Protein AF-X1KTE5-F1 (afdb_monomer)

InterPro domains:
  IPR001694 NADH:ubiquinone oxidoreductase, subunit 1/F420H2 oxidoreductase subunit H [PF00146] (1-180)
  IPR018086 NADH:ubiquinone oxidoreductase, subunit 1, conserved site [PS00668] (75-88)
  IPR052561 Complex I Subunit 1 [PTHR43359] (1-183)

Structure (mmCIF, N/CA/C/O backbone):
data_AF-X1KTE5-F1
#
_entry.id   AF-X1KTE5-F1
#
loop_
_atom_site.group_PDB
_atom_site.id
_atom_site.type_symbol
_atom_site.label_atom_id
_atom_site.label_alt_id
_atom_site.label_comp_id
_atom_site.label_asym_id
_atom_site.label_entity_id
_atom_site.label_seq_id
_atom_site.pdbx_PDB_ins_code
_atom_site.Cartn_x
_atom_site.Cartn_y
_atom_site.Cartn_z
_atom_site.occupancy
_atom_site.B_iso_or_equiv
_atom_site.auth_seq_id
_atom_site.auth_comp_id
_atom_site.auth_asym_id
_atom_site.auth_atom_id
_atom_site.pdbx_PDB_model_num
ATOM 1 N N . PRO A 1 1 ? -15.002 -6.287 27.900 1.00 64.56 1 PRO A N 1
ATOM 2 C CA . PRO A 1 1 ? -15.638 -6.822 26.666 1.00 64.56 1 PRO A CA 1
ATOM 3 C C . PRO A 1 1 ? -15.320 -6.016 25.390 1.00 64.56 1 PRO A C 1
ATOM 5 O O . PRO A 1 1 ? -15.298 -6.609 24.319 1.00 64.56 1 PRO A O 1
ATOM 8 N N . PHE A 1 2 ? -15.044 -4.706 25.482 1.00 73.94 2 PHE A N 1
ATOM 9 C CA . PHE A 1 2 ? -14.710 -3.865 24.319 1.00 73.94 2 PHE A CA 1
ATOM 10 C C . PHE A 1 2 ? -13.402 -4.267 23.618 1.00 73.94 2 PHE A C 1
ATOM 12 O O . PHE A 1 2 ? -13.351 -4.303 22.392 1.00 73.94 2 PHE A O 1
ATOM 19 N N . SER A 1 3 ? -12.393 -4.689 24.377 1.00 78.94 3 SER A N 1
ATOM 20 C CA . SER A 1 3 ? -11.094 -5.120 23.845 1.00 78.94 3 SER A CA 1
ATOM 21 C C . SER A 1 3 ? -11.166 -6.430 23.056 1.00 78.94 3 SER A C 1
ATOM 23 O O . SER A 1 3 ? -10.566 -6.540 21.992 1.00 78.94 3 SER A O 1
ATOM 25 N N . SER A 1 4 ? -11.996 -7.387 23.488 1.00 82.94 4 SER A N 1
ATOM 26 C CA . SER A 1 4 ? -12.259 -8.625 22.732 1.00 82.94 4 SER A CA 1
ATOM 27 C C . SER A 1 4 ? -12.953 -8.350 21.391 1.00 82.94 4 SER A C 1
ATOM 29 O O . SER A 1 4 ? -12.611 -8.955 20.374 1.00 82.94 4 SER A O 1
ATOM 31 N N . VAL A 1 5 ? -13.883 -7.389 21.359 1.00 84.12 5 VAL A N 1
ATOM 32 C CA . VAL A 1 5 ? -14.534 -6.954 20.114 1.00 84.12 5 VAL A CA 1
ATOM 33 C C . VAL A 1 5 ? -13.531 -6.238 19.204 1.00 84.12 5 VAL A C 1
ATOM 35 O O . VAL A 1 5 ? -13.523 -6.499 18.003 1.00 84.12 5 VAL A O 1
ATOM 38 N N . GLY A 1 6 ? -12.656 -5.391 19.757 1.00 82.69 6 GLY A N 1
ATOM 39 C CA . GLY A 1 6 ? -11.554 -4.763 19.019 1.00 82.69 6 GLY A CA 1
ATOM 40 C C . GLY A 1 6 ? -10.628 -5.788 18.359 1.00 82.69 6 GLY A C 1
ATOM 41 O O . GLY A 1 6 ? -10.418 -5.723 17.150 1.00 82.69 6 GLY A O 1
ATOM 42 N N . ALA A 1 7 ? -10.186 -6.799 19.113 1.00 84.25 7 ALA A N 1
ATOM 43 C CA . ALA A 1 7 ? -9.331 -7.876 18.608 1.00 84.25 7 ALA A CA 1
ATOM 44 C C . ALA A 1 7 ? -9.991 -8.680 17.473 1.00 84.25 7 ALA A C 1
ATOM 46 O O . ALA A 1 7 ? -9.370 -8.957 16.448 1.00 84.25 7 ALA A O 1
ATOM 47 N N . SER A 1 8 ? -11.275 -9.030 17.616 1.00 87.12 8 SER A N 1
ATOM 48 C CA . SER A 1 8 ? -12.017 -9.753 16.572 1.00 87.12 8 SER A CA 1
ATOM 49 C C . SER A 1 8 ? -12.127 -8.941 15.274 1.00 87.12 8 SER A C 1
ATOM 51 O O . SER A 1 8 ? -11.977 -9.485 14.174 1.00 87.12 8 SER A O 1
ATOM 53 N N . ARG A 1 9 ? -12.340 -7.625 15.391 1.00 86.75 9 ARG A N 1
ATOM 54 C CA . ARG A 1 9 ? -12.406 -6.700 14.251 1.00 86.75 9 ARG A CA 1
ATOM 55 C C . ARG A 1 9 ? -11.048 -6.550 13.567 1.00 86.75 9 ARG A C 1
ATOM 57 O O . ARG A 1 9 ? -10.992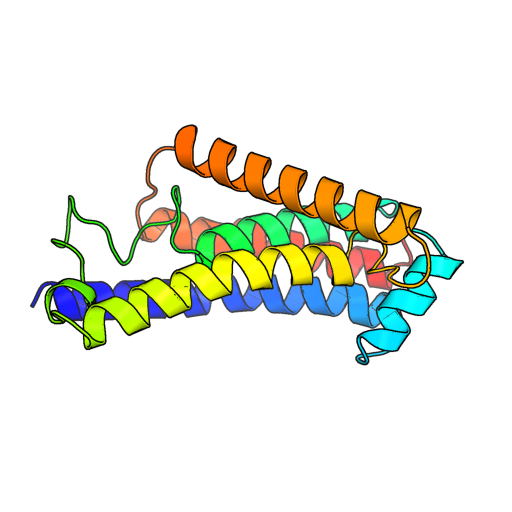 -6.588 12.339 1.00 86.75 9 ARG A O 1
ATOM 64 N N . GLU A 1 10 ? -9.977 -6.434 14.348 1.00 85.38 10 GLU A N 1
ATOM 65 C CA . GLU A 1 10 ? -8.601 -6.392 13.848 1.00 85.38 10 GLU A CA 1
ATOM 66 C C . GLU A 1 10 ? -8.277 -7.647 13.037 1.00 85.38 10 GLU A C 1
ATOM 68 O O . GLU A 1 10 ? -7.899 -7.552 11.873 1.00 85.38 10 GLU A O 1
ATOM 73 N N . MET A 1 11 ? -8.536 -8.828 13.605 1.00 87.38 11 MET A N 1
ATOM 74 C CA . MET A 1 11 ? -8.262 -10.106 12.949 1.00 87.38 11 MET A CA 1
ATOM 75 C C . MET A 1 11 ? -9.042 -10.263 11.636 1.00 87.38 11 MET A C 1
ATOM 77 O O . MET A 1 11 ? -8.501 -10.735 10.638 1.00 87.38 11 MET A O 1
ATOM 81 N N . THR A 1 12 ? -10.299 -9.814 11.609 1.00 88.38 12 THR A N 1
ATOM 82 C CA . THR A 1 12 ? -11.127 -9.855 10.394 1.00 88.38 12 THR A CA 1
ATOM 83 C C . THR A 1 12 ? -10.579 -8.923 9.308 1.00 88.38 12 THR A C 1
ATOM 85 O O . THR A 1 12 ? -10.549 -9.291 8.134 1.00 88.38 12 THR A O 1
ATOM 88 N N . MET A 1 13 ? -10.100 -7.735 9.686 1.00 88.25 13 MET A N 1
ATOM 89 C CA . MET A 1 13 ? -9.468 -6.799 8.752 1.00 88.25 13 MET A CA 1
ATOM 90 C C . MET A 1 13 ? -8.142 -7.336 8.215 1.00 88.25 13 MET A C 1
ATOM 92 O O . MET A 1 13 ? -7.929 -7.270 7.005 1.00 88.25 13 MET A O 1
ATOM 96 N N . VAL A 1 14 ? -7.305 -7.920 9.081 1.00 90.56 14 VAL A N 1
ATOM 97 C CA . VAL A 1 14 ? -6.036 -8.559 8.694 1.00 90.56 14 VAL A CA 1
ATOM 98 C C . VAL A 1 14 ? -6.268 -9.586 7.594 1.00 90.56 14 VAL A C 1
ATOM 100 O O . VAL A 1 14 ? -5.651 -9.515 6.534 1.00 90.56 14 VAL A O 1
ATOM 103 N N . LEU A 1 15 ? -7.232 -10.486 7.784 1.00 90.31 15 LEU A N 1
ATOM 104 C CA . LEU A 1 15 ? -7.557 -11.496 6.775 1.00 90.31 15 LEU A CA 1
ATOM 105 C C . LEU A 1 15 ? -8.033 -10.884 5.448 1.00 90.31 15 LEU A C 1
ATOM 107 O O . LEU A 1 15 ? -7.717 -11.412 4.382 1.00 90.31 15 LEU A O 1
ATOM 111 N N . ALA A 1 16 ? -8.772 -9.774 5.494 1.00 90.00 16 ALA A N 1
ATOM 112 C CA . ALA A 1 16 ? -9.339 -9.158 4.300 1.00 90.00 16 ALA A CA 1
ATOM 113 C C . ALA A 1 16 ? -8.295 -8.461 3.416 1.00 90.00 16 ALA A C 1
ATOM 115 O O 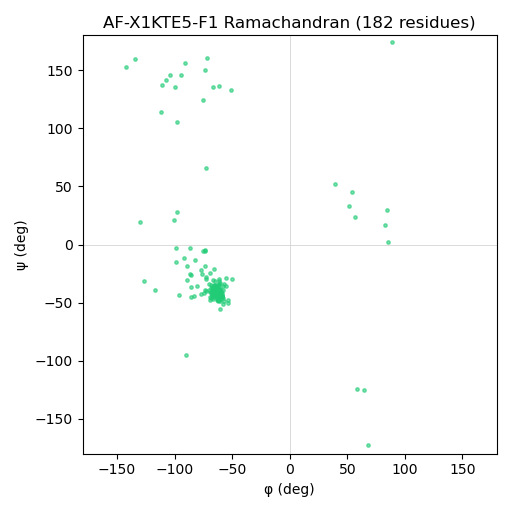. ALA A 1 16 ? -8.389 -8.559 2.193 1.00 90.00 16 ALA A O 1
ATOM 116 N N . TYR A 1 17 ? -7.314 -7.762 3.999 1.00 91.38 17 TYR A N 1
ATOM 117 C CA . TYR A 1 17 ? -6.302 -7.047 3.212 1.00 91.38 17 TYR A CA 1
ATOM 118 C C . TYR A 1 17 ? -5.067 -7.894 2.867 1.00 91.38 17 TYR A C 1
ATOM 120 O O . TYR A 1 17 ? -4.345 -7.538 1.937 1.00 91.38 17 TYR A O 1
ATOM 128 N N . GLU A 1 18 ? -4.802 -9.007 3.563 1.00 92.62 18 GLU A N 1
ATOM 129 C CA . GLU A 1 18 ? -3.648 -9.868 3.241 1.00 92.62 18 GLU A CA 1
ATOM 130 C C . GLU A 1 18 ? -3.790 -10.535 1.868 1.00 92.62 18 GLU A C 1
ATOM 132 O O . GLU A 1 18 ? -2.820 -10.646 1.119 1.00 92.62 18 GLU A O 1
ATOM 137 N N . LEU A 1 19 ? -5.011 -10.918 1.488 1.00 91.69 19 LEU A N 1
ATOM 138 C CA . LEU A 1 19 ? -5.279 -11.544 0.194 1.00 91.69 19 LEU A CA 1
ATOM 139 C C . LEU A 1 19 ? -4.906 -10.636 -1.001 1.00 91.69 19 LEU A C 1
ATOM 141 O O . LEU A 1 19 ? -4.082 -11.057 -1.819 1.00 91.69 19 LEU A O 1
ATOM 145 N N . PRO A 1 20 ? -5.424 -9.395 -1.127 1.00 93.75 20 PRO A N 1
ATOM 146 C CA . PRO A 1 20 ? -5.008 -8.496 -2.204 1.00 93.75 20 PRO A CA 1
ATOM 147 C C . PRO A 1 20 ? -3.531 -8.091 -2.104 1.00 93.75 20 PRO A C 1
ATOM 149 O O . PRO A 1 20 ? -2.883 -7.917 -3.136 1.00 93.75 20 PRO A O 1
ATOM 152 N N . PHE A 1 21 ? -2.972 -7.988 -0.893 1.00 93.44 21 PHE A N 1
ATOM 153 C CA . PHE A 1 21 ? -1.557 -7.668 -0.692 1.00 93.44 21 PHE A CA 1
ATOM 154 C C . PHE A 1 21 ? -0.633 -8.728 -1.309 1.00 93.44 21 PHE A C 1
ATOM 156 O O . PHE A 1 21 ? 0.283 -8.392 -2.062 1.00 93.44 21 PHE A O 1
ATOM 163 N N . ILE A 1 22 ? -0.909 -10.011 -1.060 1.00 93.56 22 ILE A N 1
ATOM 164 C CA . ILE A 1 22 ? -0.137 -11.128 -1.619 1.00 93.56 22 ILE A CA 1
ATOM 165 C C . ILE A 1 22 ? -0.277 -11.190 -3.147 1.00 93.56 22 ILE A C 1
ATOM 167 O O . ILE A 1 22 ? 0.719 -11.367 -3.848 1.00 93.56 22 ILE A O 1
ATOM 171 N N . LEU A 1 23 ? -1.487 -10.995 -3.684 1.00 92.00 23 LEU A N 1
ATOM 172 C CA . LEU A 1 23 ? -1.725 -10.988 -5.136 1.00 92.00 23 LEU A CA 1
ATOM 173 C C . LEU A 1 23 ? -0.900 -9.918 -5.855 1.00 92.00 23 LEU A C 1
ATOM 175 O O . LEU A 1 23 ? -0.306 -10.172 -6.901 1.00 92.00 23 LEU A O 1
ATOM 179 N N . VAL A 1 24 ? -0.809 -8.729 -5.269 1.00 92.38 24 VAL A N 1
ATOM 180 C CA . VAL A 1 24 ? -0.003 -7.642 -5.818 1.00 92.38 24 VAL A CA 1
ATOM 181 C C . VAL A 1 24 ? 1.488 -7.958 -5.781 1.00 92.38 24 VAL A C 1
ATOM 183 O O . VAL A 1 24 ? 2.195 -7.646 -6.737 1.00 92.38 24 VAL A O 1
ATOM 186 N N . ILE A 1 25 ? 1.978 -8.627 -4.739 1.00 91.94 25 ILE A N 1
ATOM 187 C CA . ILE A 1 25 ? 3.371 -9.095 -4.699 1.00 91.94 25 ILE A CA 1
ATOM 188 C C . ILE A 1 25 ? 3.619 -10.154 -5.783 1.00 91.94 25 ILE A C 1
ATOM 190 O O . ILE A 1 25 ? 4.672 -10.156 -6.415 1.00 91.94 25 ILE A O 1
ATOM 194 N N . PHE A 1 26 ? 2.643 -11.012 -6.094 1.00 90.88 26 PHE A N 1
ATOM 195 C CA . PHE A 1 26 ? 2.793 -11.949 -7.209 1.00 90.88 26 PHE A CA 1
ATOM 196 C C . PHE A 1 26 ? 2.988 -11.252 -8.559 1.00 90.88 26 PHE A C 1
ATOM 198 O O . PHE A 1 26 ? 3.724 -11.773 -9.395 1.00 90.88 26 PHE A O 1
ATOM 205 N N . THR A 1 27 ? 2.419 -10.062 -8.772 1.00 89.38 27 THR A N 1
ATOM 206 C CA . THR A 1 27 ? 2.653 -9.305 -10.018 1.00 89.38 27 THR A CA 1
ATOM 207 C C . THR A 1 27 ? 4.131 -8.971 -10.228 1.00 89.38 27 THR A C 1
ATOM 209 O O . THR A 1 27 ? 4.649 -9.107 -11.336 1.00 89.38 27 THR A O 1
ATOM 212 N N . THR A 1 28 ? 4.858 -8.600 -9.170 1.00 87.81 28 THR A N 1
ATOM 213 C CA . THR A 1 28 ? 6.291 -8.291 -9.276 1.00 87.81 28 THR A CA 1
ATOM 214 C C . THR A 1 28 ? 7.114 -9.555 -9.463 1.00 87.81 28 THR A C 1
ATOM 216 O O . THR A 1 28 ? 8.015 -9.574 -10.300 1.00 87.81 28 THR A O 1
ATOM 219 N N . ILE A 1 29 ? 6.752 -10.637 -8.772 1.00 90.50 29 ILE A N 1
ATOM 220 C CA . ILE A 1 29 ? 7.425 -11.935 -8.901 1.00 90.50 29 ILE A CA 1
ATOM 221 C C . ILE A 1 29 ? 7.284 -12.494 -10.321 1.00 90.50 29 ILE A C 1
ATOM 223 O O . ILE A 1 29 ? 8.275 -12.932 -10.901 1.00 90.50 29 ILE A O 1
ATOM 227 N N . ILE A 1 30 ? 6.085 -12.460 -10.913 1.00 89.50 30 ILE A N 1
ATOM 228 C CA . ILE A 1 30 ? 5.846 -12.995 -12.265 1.00 89.50 30 ILE A CA 1
ATOM 229 C C . ILE A 1 30 ? 6.668 -12.224 -13.303 1.00 89.50 30 ILE A C 1
ATOM 231 O O . ILE A 1 30 ? 7.233 -12.829 -14.215 1.00 89.50 30 ILE A O 1
ATOM 235 N N . LYS A 1 31 ? 6.776 -10.900 -13.151 1.00 85.31 31 LYS A N 1
ATOM 236 C CA . LYS A 1 31 ? 7.501 -10.065 -14.112 1.00 85.31 31 LYS A CA 1
ATOM 237 C C . LYS A 1 31 ? 9.016 -10.200 -14.005 1.00 85.31 31 LYS A C 1
ATOM 239 O O . LYS A 1 31 ? 9.686 -10.289 -15.028 1.00 85.31 31 LYS A O 1
ATOM 244 N N . THR A 1 32 ? 9.540 -10.251 -12.784 1.00 86.44 32 THR A N 1
ATOM 245 C CA . THR A 1 32 ? 10.976 -10.442 -12.525 1.00 86.44 32 THR A CA 1
ATOM 246 C C . THR A 1 32 ? 11.401 -11.903 -12.719 1.00 86.44 32 THR A C 1
ATOM 248 O O . THR A 1 32 ? 12.573 -12.184 -12.944 1.00 86.44 32 THR A O 1
ATOM 251 N N . ARG A 1 33 ? 10.459 -12.856 -12.644 1.00 86.88 33 ARG A N 1
ATOM 252 C CA . ARG A 1 33 ? 10.704 -14.312 -12.609 1.00 86.88 33 ARG A CA 1
ATOM 253 C C . ARG A 1 33 ? 11.615 -14.763 -11.459 1.00 86.88 33 ARG A C 1
ATOM 255 O O . ARG A 1 33 ? 12.219 -15.829 -11.533 1.00 86.88 33 ARG A O 1
ATOM 262 N N . SER A 1 34 ? 11.695 -13.974 -10.390 1.00 88.50 34 SER A N 1
ATOM 263 C CA . SER A 1 34 ? 12.455 -14.289 -9.180 1.00 88.50 34 SER A CA 1
ATOM 264 C C . SER A 1 34 ? 11.706 -13.807 -7.941 1.00 88.50 34 SER A C 1
ATOM 266 O O . SER A 1 34 ? 10.915 -12.865 -7.994 1.00 88.50 34 SER A O 1
ATOM 268 N N . ILE A 1 35 ? 11.957 -14.485 -6.824 1.00 89.38 35 ILE A N 1
ATOM 269 C CA . ILE A 1 35 ? 11.412 -14.173 -5.495 1.00 89.38 35 ILE A CA 1
ATOM 270 C C . ILE A 1 35 ? 12.451 -13.391 -4.668 1.00 89.38 35 ILE A C 1
ATOM 272 O O . ILE A 1 35 ? 12.127 -12.777 -3.652 1.00 89.38 35 ILE A O 1
ATOM 276 N N . ILE A 1 36 ? 13.716 -13.389 -5.100 1.00 91.19 36 ILE A N 1
ATOM 277 C CA . ILE A 1 36 ? 14.813 -12.738 -4.386 1.00 91.19 36 ILE A CA 1
ATOM 278 C C . ILE A 1 36 ? 14.709 -11.224 -4.596 1.00 91.19 36 ILE A C 1
ATOM 280 O O . ILE A 1 36 ? 14.718 -10.737 -5.724 1.00 91.19 36 ILE A O 1
ATOM 284 N N . LEU A 1 37 ? 14.660 -10.459 -3.499 1.00 87.00 37 LEU A N 1
ATOM 285 C CA . LEU A 1 37 ? 14.548 -8.992 -3.548 1.00 87.00 37 LEU A CA 1
ATOM 286 C C . LEU A 1 37 ? 15.695 -8.333 -4.326 1.00 87.00 37 LEU A C 1
ATOM 288 O O . LEU A 1 37 ? 15.473 -7.350 -5.026 1.00 87.00 37 LEU A O 1
ATOM 292 N N . GLY A 1 38 ? 16.906 -8.889 -4.229 1.00 87.19 38 GLY A N 1
ATOM 293 C CA . GLY A 1 38 ? 18.061 -8.428 -5.001 1.00 87.19 38 GLY A CA 1
ATOM 294 C C . GLY A 1 38 ? 17.824 -8.495 -6.511 1.00 87.19 38 GLY A C 1
ATOM 295 O O . GLY A 1 38 ? 18.103 -7.523 -7.207 1.00 87.19 38 GLY A O 1
ATOM 296 N N . ASP A 1 39 ? 17.229 -9.585 -7.001 1.00 87.62 39 ASP A N 1
ATOM 297 C CA . ASP A 1 39 ? 16.932 -9.769 -8.427 1.00 87.62 39 ASP A CA 1
ATOM 298 C C . ASP A 1 39 ? 15.821 -8.828 -8.908 1.00 87.62 39 ASP A C 1
ATOM 300 O O . ASP A 1 39 ? 15.849 -8.340 -10.036 1.00 87.62 39 ASP A O 1
ATOM 304 N N . ILE A 1 40 ? 14.846 -8.525 -8.044 1.00 88.75 40 ILE A N 1
ATOM 305 C CA . ILE A 1 40 ? 13.786 -7.548 -8.344 1.00 88.75 40 ILE A CA 1
ATOM 306 C C . ILE A 1 40 ? 14.389 -6.157 -8.541 1.00 88.75 40 ILE A 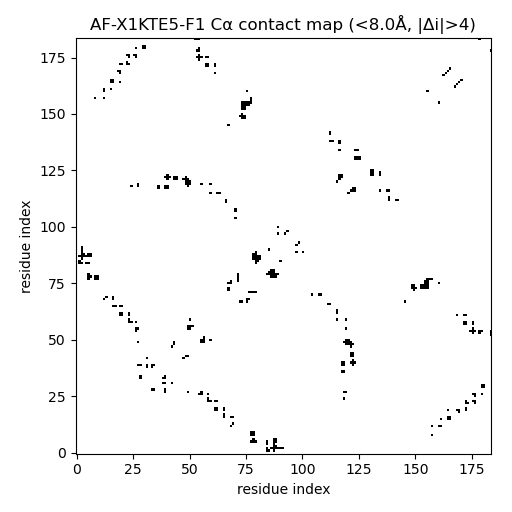C 1
ATOM 308 O O . ILE A 1 40 ? 14.048 -5.461 -9.498 1.00 88.75 40 ILE A O 1
ATOM 312 N N . ILE A 1 41 ? 15.330 -5.771 -7.679 1.00 88.75 41 ILE A N 1
ATOM 313 C CA . ILE A 1 41 ? 16.014 -4.481 -7.769 1.00 88.75 41 ILE A CA 1
ATOM 314 C C . ILE A 1 41 ? 16.876 -4.407 -9.040 1.00 88.75 41 ILE A C 1
ATOM 316 O O . ILE A 1 41 ? 16.820 -3.408 -9.758 1.00 88.75 41 ILE A O 1
ATOM 320 N N . THR A 1 42 ? 17.645 -5.453 -9.362 1.00 86.69 42 THR A N 1
ATOM 321 C CA . THR A 1 42 ? 18.482 -5.465 -10.577 1.00 86.69 42 THR A CA 1
ATOM 322 C C . THR A 1 42 ? 17.644 -5.447 -11.853 1.00 86.69 42 THR A C 1
ATOM 324 O O . THR A 1 42 ? 17.974 -4.706 -12.781 1.00 86.69 42 THR A O 1
ATOM 327 N N . TYR A 1 43 ? 16.522 -6.171 -11.881 1.00 86.62 43 TYR A N 1
ATOM 328 C CA . TYR A 1 43 ? 15.560 -6.123 -12.983 1.00 86.62 43 TYR A CA 1
ATOM 329 C C . TYR A 1 43 ? 14.992 -4.713 -13.183 1.00 86.62 43 TYR A C 1
ATOM 331 O O . TYR A 1 43 ? 14.927 -4.215 -14.307 1.00 86.62 43 TYR A O 1
ATOM 339 N N . GLN A 1 44 ? 14.639 -4.027 -12.095 1.00 86.12 44 GLN A N 1
ATOM 340 C CA . GLN A 1 44 ? 14.142 -2.654 -12.154 1.00 86.12 44 GLN A CA 1
ATOM 341 C C . GLN A 1 44 ? 15.195 -1.635 -12.615 1.00 86.12 44 GLN A C 1
ATOM 343 O O . GLN A 1 44 ? 14.839 -0.645 -13.254 1.00 86.12 44 GLN A O 1
ATOM 348 N N . PHE A 1 45 ? 16.481 -1.856 -12.331 1.00 83.12 45 PHE A N 1
ATOM 349 C CA . PHE A 1 45 ? 17.543 -0.999 -12.868 1.00 83.12 45 PHE A CA 1
ATOM 350 C C . PHE A 1 45 ? 17.706 -1.142 -14.383 1.00 83.12 45 PHE A C 1
ATOM 352 O O . PHE A 1 45 ? 18.007 -0.157 -15.053 1.00 83.12 45 PHE A O 1
ATOM 359 N N . GLN A 1 46 ? 17.498 -2.344 -14.926 1.00 82.12 46 GLN A N 1
ATOM 360 C CA . GLN A 1 46 ? 17.665 -2.622 -16.356 1.00 82.12 46 GLN A CA 1
ATOM 361 C C . GLN A 1 46 ? 16.428 -2.244 -17.177 1.00 82.12 46 GLN A C 1
ATOM 363 O O . GLN A 1 46 ? 16.550 -1.609 -18.223 1.00 82.12 46 GLN A O 1
ATOM 368 N N . ASN A 1 47 ? 15.237 -2.597 -16.688 1.00 77.69 47 ASN A N 1
ATOM 369 C CA . ASN A 1 47 ? 13.977 -2.437 -17.422 1.00 77.69 47 ASN A CA 1
ATOM 370 C C . ASN A 1 47 ? 13.190 -1.185 -17.007 1.00 77.69 47 ASN A C 1
ATOM 372 O O . ASN A 1 47 ? 12.143 -0.891 -17.587 1.00 77.69 47 ASN A O 1
ATOM 376 N N . GLY A 1 48 ? 13.686 -0.441 -16.016 1.00 76.06 48 GLY A N 1
ATOM 377 C CA . GLY A 1 48 ? 13.011 0.723 -15.467 1.00 76.06 48 GLY A CA 1
ATOM 378 C C . GLY A 1 48 ? 12.052 0.405 -14.320 1.00 76.06 48 GLY A C 1
ATOM 379 O O . GLY A 1 48 ? 11.804 -0.749 -13.965 1.00 76.06 48 GLY A O 1
ATOM 380 N N . ALA A 1 49 ? 11.495 1.458 -13.714 1.00 76.88 49 ALA A N 1
ATOM 381 C CA . ALA A 1 49 ? 10.567 1.305 -12.600 1.00 76.88 49 ALA A CA 1
ATOM 382 C C . ALA A 1 49 ? 9.320 0.517 -13.031 1.00 76.88 49 ALA A C 1
ATOM 384 O O . ALA A 1 49 ? 8.717 0.794 -14.068 1.00 76.88 49 ALA A O 1
ATOM 385 N N . MET A 1 50 ? 8.886 -0.419 -12.182 1.00 71.94 50 MET A N 1
ATOM 386 C CA . MET A 1 50 ? 7.708 -1.264 -12.423 1.00 71.94 50 MET A CA 1
ATOM 387 C C . MET A 1 50 ? 6.443 -0.430 -12.689 1.00 71.94 50 MET A C 1
ATOM 389 O O . MET A 1 50 ? 5.568 -0.852 -13.441 1.00 71.94 50 MET A O 1
ATOM 393 N N . LEU A 1 51 ? 6.389 0.774 -12.109 1.00 71.31 51 LEU A N 1
ATOM 394 C CA . LEU A 1 51 ? 5.372 1.806 -12.330 1.00 71.31 51 LEU A CA 1
ATOM 395 C C . LEU A 1 51 ? 5.096 2.150 -13.799 1.00 71.31 51 LEU A C 1
ATOM 397 O O . LEU A 1 51 ? 3.987 2.576 -14.106 1.00 71.31 51 LEU A O 1
ATOM 401 N N . TRP A 1 52 ? 6.076 2.015 -14.696 1.00 72.19 52 TRP A N 1
ATOM 402 C CA . TRP A 1 52 ? 5.908 2.397 -16.104 1.00 72.19 52 TRP A CA 1
ATOM 403 C C . TRP A 1 52 ? 5.067 1.416 -16.919 1.00 72.19 52 TRP A C 1
ATOM 405 O O . TRP A 1 52 ? 4.744 1.688 -18.070 1.00 72.19 52 TRP A O 1
ATOM 415 N N . SER A 1 53 ? 4.679 0.296 -16.322 1.00 77.31 53 SER A N 1
ATOM 416 C CA . SER A 1 53 ? 3.794 -0.681 -16.936 1.00 77.31 53 SER A CA 1
ATOM 417 C C . SER A 1 53 ? 2.390 -0.593 -16.355 1.00 77.31 53 SER A C 1
ATOM 419 O O . SER A 1 53 ? 2.203 -0.320 -15.166 1.00 77.31 53 SER A O 1
ATOM 421 N N . ALA A 1 54 ? 1.395 -0.849 -17.205 1.00 75.94 54 ALA A N 1
ATOM 422 C CA . ALA A 1 54 ? -0.011 -0.777 -16.826 1.00 75.94 54 ALA A CA 1
ATOM 423 C C . ALA A 1 54 ? -0.362 -1.776 -15.707 1.00 75.94 54 ALA A C 1
ATOM 425 O O . ALA A 1 54 ? -1.161 -1.454 -14.828 1.00 75.94 54 ALA A O 1
ATOM 426 N N . SER A 1 55 ? 0.271 -2.954 -15.677 1.00 81.50 55 SER A N 1
ATOM 427 C CA . SER A 1 55 ? 0.120 -3.891 -14.555 1.00 81.50 55 SER A CA 1
ATOM 428 C C . SER A 1 55 ? 0.728 -3.345 -13.259 1.00 81.50 55 SER A C 1
ATOM 430 O O . SER A 1 55 ? 0.125 -3.465 -12.189 1.00 81.50 55 SER A O 1
ATOM 432 N N . GLY A 1 56 ? 1.883 -2.682 -13.354 1.00 82.44 56 GLY A N 1
ATOM 433 C CA . GLY A 1 56 ? 2.601 -2.119 -12.213 1.00 82.44 56 GLY A CA 1
ATOM 434 C C . GLY A 1 56 ? 1.881 -0.951 -11.544 1.00 82.44 56 GLY A C 1
ATOM 435 O O . GLY A 1 56 ? 1.899 -0.861 -10.319 1.00 82.44 56 GLY A O 1
ATOM 436 N N . ILE A 1 57 ? 1.197 -0.083 -12.297 1.00 87.00 57 ILE A N 1
ATOM 437 C CA . ILE A 1 57 ? 0.467 1.039 -11.685 1.00 87.00 57 ILE A CA 1
ATOM 438 C C . ILE A 1 57 ? -0.748 0.572 -10.879 1.00 87.00 57 ILE A C 1
ATOM 440 O O . ILE A 1 57 ? -0.961 1.042 -9.761 1.00 87.00 57 ILE A O 1
ATOM 444 N N . VAL A 1 58 ? -1.496 -0.411 -11.390 1.00 87.50 58 VAL A N 1
ATOM 445 C CA . VAL A 1 58 ? -2.625 -1.010 -10.659 1.00 87.50 58 VAL A CA 1
ATOM 446 C C . VAL A 1 58 ? -2.118 -1.712 -9.400 1.00 87.50 58 VAL A C 1
ATOM 448 O O . VAL A 1 58 ? -2.681 -1.532 -8.320 1.00 87.50 58 VAL A O 1
ATOM 451 N N . ALA A 1 59 ? -1.013 -2.450 -9.522 1.00 89.12 59 ALA A N 1
ATOM 452 C CA . ALA A 1 59 ? -0.353 -3.108 -8.405 1.00 89.12 59 ALA A CA 1
ATOM 453 C C . ALA A 1 59 ? 0.081 -2.105 -7.317 1.00 89.12 59 ALA A C 1
ATOM 455 O O . ALA A 1 59 ? -0.230 -2.310 -6.147 1.00 89.12 59 ALA A O 1
ATOM 456 N N . VAL A 1 60 ? 0.693 -0.973 -7.682 1.00 91.56 60 VAL A N 1
ATOM 457 C CA . VAL A 1 60 ? 1.082 0.075 -6.718 1.00 91.56 60 VAL A CA 1
ATOM 458 C C . VAL A 1 60 ? -0.117 0.681 -6.003 1.00 91.56 60 VAL A C 1
ATOM 460 O O . VAL A 1 60 ? -0.060 0.869 -4.789 1.00 91.56 60 VAL A O 1
ATOM 463 N N . ILE A 1 61 ? -1.201 0.977 -6.723 1.00 91.75 61 ILE A N 1
ATOM 464 C CA . ILE A 1 61 ? -2.411 1.553 -6.122 1.00 91.75 61 ILE A CA 1
ATOM 465 C C . ILE A 1 61 ? -2.993 0.586 -5.090 1.00 91.75 61 ILE A C 1
ATOM 467 O O . ILE A 1 61 ? -3.271 0.981 -3.957 1.00 91.75 61 ILE A O 1
ATOM 471 N N . VAL A 1 62 ? -3.130 -0.692 -5.449 1.00 92.50 62 VAL A N 1
ATOM 472 C CA . VAL A 1 62 ? -3.644 -1.711 -4.529 1.00 92.50 62 VAL A CA 1
ATOM 473 C C . VAL A 1 62 ? -2.697 -1.907 -3.343 1.00 92.50 62 VAL A C 1
ATOM 475 O O . VAL A 1 62 ? -3.165 -1.957 -2.204 1.00 92.50 62 VAL A O 1
ATOM 478 N N . PHE A 1 63 ? -1.380 -1.951 -3.573 1.00 93.88 63 PHE A N 1
ATOM 479 C CA . PHE A 1 63 ? -0.390 -2.042 -2.498 1.00 93.88 63 PHE A CA 1
ATOM 480 C C . PHE A 1 63 ? -0.519 -0.868 -1.527 1.00 93.88 63 PHE A C 1
ATOM 482 O O . PHE A 1 63 ? -0.532 -1.066 -0.315 1.00 93.88 63 PHE A O 1
ATOM 489 N N . PHE A 1 64 ? -0.640 0.355 -2.049 1.00 92.88 64 PHE A N 1
ATOM 490 C CA . PHE A 1 64 ? -0.767 1.567 -1.247 1.00 92.88 64 PHE A CA 1
ATOM 491 C C . PHE A 1 64 ? -2.042 1.549 -0.392 1.00 92.88 64 PHE A C 1
ATOM 493 O O . PHE A 1 64 ? -1.993 1.863 0.796 1.00 92.88 64 PHE A O 1
ATOM 500 N N . ILE A 1 65 ? -3.169 1.100 -0.951 1.00 91.62 65 ILE A N 1
ATOM 501 C CA . ILE A 1 65 ? -4.423 0.927 -0.204 1.00 91.62 65 ILE A CA 1
ATOM 502 C C . ILE A 1 65 ? -4.268 -0.130 0.903 1.00 91.62 65 ILE A C 1
ATOM 504 O O . ILE A 1 65 ? -4.686 0.101 2.039 1.00 91.62 65 ILE A O 1
ATOM 508 N N . CYS A 1 66 ? -3.641 -1.273 0.606 1.00 92.06 66 CYS A N 1
ATOM 509 C CA . CYS A 1 66 ? -3.397 -2.327 1.598 1.00 92.06 66 CYS A CA 1
ATOM 510 C C . CYS A 1 66 ? -2.429 -1.866 2.697 1.00 92.06 66 CYS A C 1
ATOM 512 O O . CYS A 1 66 ? -2.612 -2.204 3.864 1.00 92.06 66 CYS A O 1
ATOM 514 N N . MET A 1 67 ? -1.430 -1.052 2.347 1.00 93.12 67 MET A N 1
ATOM 515 C CA . MET A 1 67 ? -0.501 -0.448 3.300 1.00 93.12 67 MET A CA 1
ATOM 516 C C . MET A 1 67 ? -1.231 0.444 4.311 1.00 93.12 67 MET A C 1
ATOM 518 O O . MET A 1 67 ? -0.951 0.357 5.504 1.00 93.12 67 MET A O 1
ATOM 522 N N . LEU A 1 68 ? -2.181 1.271 3.860 1.00 90.44 68 LEU A N 1
ATOM 523 C CA . LEU A 1 68 ? -2.983 2.112 4.756 1.00 90.44 68 LEU A CA 1
ATOM 524 C C . LEU A 1 68 ? -3.795 1.277 5.754 1.00 90.44 68 LEU A C 1
ATOM 526 O O . LEU A 1 68 ? -3.883 1.644 6.925 1.00 90.44 68 LEU A O 1
ATOM 530 N N . ALA A 1 69 ? -4.346 0.145 5.306 1.00 89.19 69 ALA A N 1
ATOM 531 C CA . ALA A 1 69 ? -5.069 -0.774 6.180 1.00 89.19 69 ALA A CA 1
ATOM 532 C C . ALA A 1 69 ? -4.154 -1.508 7.166 1.00 89.19 69 ALA A C 1
ATOM 534 O O . ALA A 1 69 ? -4.518 -1.623 8.333 1.00 89.19 69 ALA A O 1
ATOM 535 N N . LYS A 1 70 ? -2.953 -1.932 6.744 1.00 89.56 70 LYS A N 1
ATOM 536 C CA . LYS A 1 70 ? -1.951 -2.516 7.653 1.00 89.56 70 LYS A CA 1
ATOM 537 C C . LYS A 1 70 ? -1.518 -1.546 8.745 1.00 89.56 70 LYS A C 1
ATOM 539 O O . LYS A 1 70 ? -1.338 -1.958 9.880 1.00 89.56 70 LYS A O 1
ATOM 544 N N . LEU A 1 71 ? -1.382 -0.261 8.418 1.00 87.25 71 LEU A N 1
ATOM 545 C CA . LEU A 1 71 ? -1.021 0.779 9.385 1.00 87.25 71 LEU A CA 1
ATOM 546 C C . LEU A 1 71 ? -2.148 1.150 10.354 1.00 87.25 71 LEU A C 1
ATOM 548 O O . LEU A 1 71 ? -1.911 1.958 11.250 1.00 87.25 71 LEU A O 1
ATOM 552 N N . CYS A 1 72 ? -3.356 0.603 10.174 1.00 85.12 72 CYS A N 1
ATOM 553 C CA . CYS A 1 72 ? -4.546 0.974 10.940 1.00 85.12 72 CYS A CA 1
ATOM 554 C C . CYS A 1 72 ? -4.789 2.495 10.947 1.00 85.12 72 CYS A C 1
ATOM 556 O O . CYS A 1 72 ? -5.278 3.056 11.923 1.00 85.12 72 CYS A O 1
ATOM 558 N N . TYR A 1 73 ? -4.438 3.186 9.859 1.00 83.94 73 TYR A N 1
ATOM 559 C CA . TYR A 1 73 ? -4.686 4.620 9.713 1.00 83.94 73 TYR A CA 1
ATOM 560 C C . TY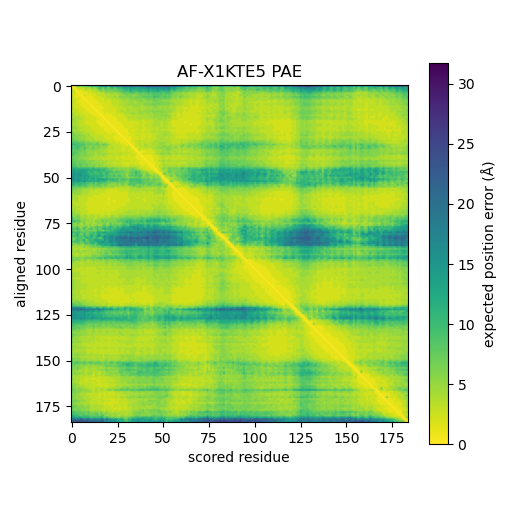R A 1 73 ? -6.034 4.892 9.061 1.00 83.94 73 TYR A C 1
ATOM 562 O O . TYR A 1 73 ? -6.567 4.060 8.326 1.00 83.94 73 TYR A O 1
ATOM 570 N N . LEU A 1 74 ? -6.582 6.088 9.310 1.00 81.12 74 LEU A N 1
ATOM 571 C CA . LEU A 1 74 ? -7.779 6.565 8.620 1.00 81.12 74 LEU A CA 1
ATOM 572 C C . LEU A 1 74 ? -7.578 6.417 7.103 1.00 81.12 74 LEU A C 1
ATOM 574 O O . LEU A 1 74 ? -6.517 6.790 6.594 1.00 81.12 74 LEU A O 1
ATOM 578 N N . PRO A 1 75 ? -8.559 5.865 6.370 1.00 78.00 75 PRO A N 1
ATOM 579 C CA . PRO A 1 75 ? -9.944 5.559 6.764 1.00 78.00 75 PRO A CA 1
ATOM 580 C C . PRO A 1 75 ? -10.182 4.187 7.439 1.00 78.00 75 PRO A C 1
ATOM 582 O O . PRO A 1 75 ? -11.312 3.899 7.837 1.00 78.00 75 PRO A O 1
ATOM 585 N N . PHE A 1 76 ? -9.156 3.343 7.577 1.00 81.88 76 PHE A N 1
ATOM 586 C CA . PHE A 1 76 ? -9.240 1.944 8.032 1.00 81.88 76 PHE A CA 1
ATOM 587 C C . PHE A 1 76 ? -8.864 1.734 9.508 1.00 81.88 76 PHE A C 1
ATOM 589 O O . PHE A 1 76 ? -8.558 0.616 9.921 1.00 81.88 76 PHE A O 1
ATOM 596 N N . ASP A 1 77 ? -8.927 2.791 10.314 1.00 80.50 77 ASP A N 1
ATOM 597 C CA . ASP A 1 77 ? -8.714 2.759 11.764 1.00 80.50 77 ASP A CA 1
ATOM 598 C C . ASP A 1 77 ? -9.907 2.104 12.490 1.00 80.50 77 ASP A C 1
ATOM 600 O O . ASP A 1 77 ? -10.717 2.732 13.165 1.00 80.50 77 ASP A O 1
ATOM 604 N N . ILE A 1 78 ? -10.113 0.815 12.255 1.00 75.94 78 ILE A N 1
ATOM 605 C CA . ILE A 1 78 ? -11.181 0.004 12.846 1.00 75.94 78 ILE A CA 1
ATOM 606 C C . ILE A 1 78 ? -10.823 -0.588 14.225 1.00 75.94 78 ILE A C 1
ATOM 608 O O . ILE A 1 78 ? -11.741 -0.673 15.050 1.00 75.94 78 ILE A O 1
ATOM 612 N N . PRO A 1 79 ? -9.571 -1.012 14.497 1.00 65.12 79 PRO A N 1
ATOM 613 C CA . PRO A 1 79 ? -9.246 -1.704 15.742 1.00 65.12 79 PRO A CA 1
ATOM 614 C C . PRO A 1 79 ? -8.906 -0.776 16.919 1.00 65.12 79 PRO A C 1
ATOM 616 O O . PRO A 1 79 ? -9.122 -1.183 18.059 1.00 65.12 79 PRO A O 1
ATOM 619 N N . GLU A 1 80 ? -8.428 0.453 16.678 1.00 66.81 80 GLU A N 1
ATOM 620 C CA . GLU A 1 80 ? -8.034 1.384 17.751 1.00 66.81 80 GLU A CA 1
ATOM 621 C C . GLU A 1 80 ? -9.156 2.367 18.105 1.00 66.81 80 GLU A C 1
ATOM 623 O O . GLU A 1 80 ? -9.480 2.511 19.279 1.00 66.81 80 GLU A O 1
ATOM 628 N N . ALA A 1 81 ? -9.847 2.932 17.111 1.00 65.94 81 ALA A N 1
ATOM 629 C CA . ALA A 1 81 ? -11.259 3.310 17.221 1.00 65.94 81 ALA A CA 1
ATOM 630 C C . ALA A 1 81 ? -11.715 3.932 18.562 1.00 65.94 81 ALA A C 1
ATOM 632 O O . ALA A 1 81 ? -12.691 3.473 19.170 1.00 65.94 81 ALA A O 1
ATOM 633 N N . GLU A 1 82 ? -11.021 4.971 19.029 1.00 61.19 82 GLU A N 1
ATOM 634 C CA . GLU A 1 82 ? -11.211 5.544 20.370 1.00 61.19 82 GLU A CA 1
ATOM 635 C C . GLU A 1 82 ? -12.657 5.991 20.632 1.00 61.19 82 GLU A C 1
ATOM 637 O O . GLU A 1 82 ? -13.171 5.829 21.737 1.00 61.19 82 GLU A O 1
ATOM 642 N N . SER A 1 83 ? -13.345 6.474 19.593 1.00 60.88 83 SER A N 1
ATOM 643 C CA . SER A 1 83 ? -14.729 6.944 19.674 1.00 60.88 83 SER A CA 1
ATOM 644 C C . SER A 1 83 ? -15.785 5.838 19.809 1.00 60.88 83 SER A C 1
ATOM 646 O O . SER A 1 83 ? -16.904 6.134 20.218 1.00 60.88 83 SER A O 1
ATOM 648 N N . GLU A 1 84 ? -15.466 4.581 19.470 1.00 67.19 84 GLU A N 1
ATOM 649 C CA . GLU A 1 84 ? -16.429 3.462 19.490 1.00 67.19 84 GLU A CA 1
ATOM 650 C C . GLU A 1 84 ? -16.069 2.354 20.485 1.00 67.19 84 GLU A C 1
ATOM 652 O O . GLU A 1 84 ? -16.960 1.775 21.103 1.00 67.19 84 GLU A O 1
ATOM 657 N N . ILE A 1 85 ? -14.782 2.020 20.617 1.00 74.25 85 ILE A N 1
ATOM 658 C CA . ILE A 1 85 ? -14.305 0.900 21.447 1.00 74.25 85 ILE A CA 1
ATOM 659 C C . ILE A 1 85 ? -13.175 1.302 22.401 1.00 74.25 85 ILE A C 1
ATOM 661 O O . ILE A 1 85 ? -12.483 0.428 22.915 1.00 74.25 85 ILE A O 1
ATOM 665 N N . ILE A 1 86 ? -13.022 2.605 22.677 1.00 72.38 86 ILE A N 1
ATOM 666 C CA . ILE A 1 86 ? -12.168 3.137 23.753 1.00 72.38 86 ILE A CA 1
ATOM 667 C C 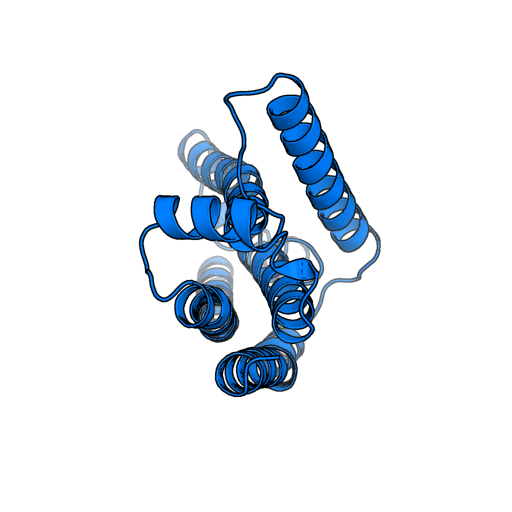. ILE A 1 86 ? -10.724 2.609 23.642 1.00 72.38 86 ILE A C 1
ATOM 669 O O . ILE A 1 86 ? -10.159 2.135 24.618 1.00 72.38 86 ILE A O 1
ATOM 673 N N . GLY 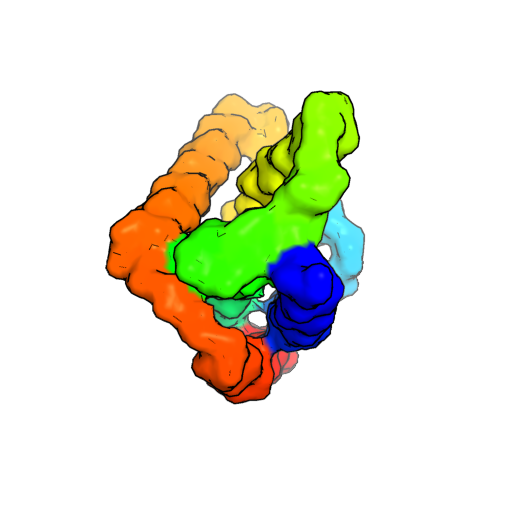A 1 87 ? -10.130 2.608 22.442 1.00 69.81 87 GLY A N 1
ATOM 674 C CA . GLY A 1 87 ? -8.744 2.156 22.250 1.00 69.81 87 GLY A CA 1
ATOM 675 C C . GLY A 1 87 ? -8.577 0.645 22.046 1.00 69.81 87 GLY A C 1
ATOM 676 O O . GLY A 1 87 ? -7.450 0.165 21.923 1.00 69.81 87 GLY A O 1
ATOM 677 N N . GLY A 1 88 ? -9.672 -0.125 22.020 1.00 80.94 88 GLY A N 1
ATOM 678 C CA . GLY A 1 88 ? -9.659 -1.546 21.678 1.00 80.94 88 GLY A CA 1
ATOM 679 C C . GLY A 1 88 ? -8.763 -2.383 22.596 1.00 80.94 88 GLY A C 1
ATOM 680 O O . GLY A 1 88 ? -8.944 -2.409 23.815 1.00 80.94 88 GLY A O 1
ATOM 681 N N . THR A 1 89 ? -7.819 -3.114 22.004 1.00 77.06 89 THR A N 1
ATOM 682 C CA . THR A 1 89 ? -6.852 -3.968 22.717 1.00 77.06 89 THR A CA 1
ATOM 683 C C . THR A 1 89 ? -5.781 -3.160 23.447 1.00 77.06 89 THR A C 1
ATOM 685 O O . THR A 1 89 ? -5.311 -3.581 24.500 1.00 77.06 89 THR A O 1
ATOM 688 N N . LEU A 1 90 ? -5.431 -1.970 22.950 1.00 82.62 90 LEU A N 1
ATOM 689 C CA . LEU A 1 90 ? -4.387 -1.131 23.544 1.00 82.62 90 LEU A CA 1
ATOM 690 C C . LEU A 1 90 ? -4.794 -0.561 24.905 1.00 82.62 90 LEU A C 1
ATOM 692 O O . LEU A 1 90 ? -3.925 -0.289 25.728 1.00 82.62 90 LEU A O 1
ATOM 696 N N . ALA A 1 91 ? -6.097 -0.443 25.168 1.00 82.50 91 ALA A N 1
ATOM 697 C CA . ALA A 1 91 ? -6.626 0.028 26.445 1.00 82.50 91 ALA A CA 1
ATOM 698 C C . ALA A 1 91 ? -6.330 -0.911 27.627 1.00 82.50 91 ALA A C 1
ATOM 700 O O . ALA A 1 91 ? -6.364 -0.476 28.776 1.00 82.50 91 ALA A O 1
ATOM 701 N N . GLU A 1 92 ? -6.033 -2.188 27.366 1.00 83.62 92 GLU A N 1
ATOM 702 C CA . GLU A 1 92 ? -5.674 -3.159 28.409 1.00 83.62 92 GLU A CA 1
ATOM 703 C C . GLU A 1 92 ? -4.193 -3.068 28.814 1.00 83.62 92 GLU A C 1
ATOM 705 O O . GLU A 1 92 ? -3.797 -3.608 29.849 1.00 83.62 92 GLU A O 1
ATOM 710 N N . TYR A 1 93 ? -3.365 -2.370 28.029 1.00 85.88 93 TYR A N 1
ATOM 711 C CA . TYR A 1 93 ? -1.926 -2.264 28.250 1.00 85.88 93 TYR A CA 1
ATOM 712 C C . TYR A 1 93 ? -1.525 -0.878 28.767 1.00 85.88 93 TYR A C 1
ATOM 714 O O . TYR A 1 93 ? -2.007 0.154 28.311 1.00 85.88 93 TYR A O 1
ATOM 722 N N . SER A 1 94 ? -0.560 -0.842 29.689 1.00 87.94 94 SER A N 1
ATOM 723 C CA . SER A 1 94 ? 0.010 0.399 30.231 1.00 87.94 94 SER A CA 1
ATOM 724 C C . SER A 1 94 ? 1.538 0.355 30.287 1.00 87.94 94 SER A C 1
ATOM 726 O O . SER A 1 94 ? 2.134 -0.724 30.312 1.00 87.94 94 SER A O 1
ATOM 728 N N . GLY A 1 95 ? 2.181 1.525 30.350 1.00 93.06 95 GLY A N 1
ATOM 729 C CA . GLY A 1 95 ? 3.625 1.641 30.569 1.00 93.06 95 GLY A CA 1
ATOM 730 C C . GLY A 1 95 ? 4.460 1.037 29.435 1.00 93.06 95 GLY A C 1
ATOM 731 O O . GLY A 1 95 ? 4.306 1.409 28.272 1.00 93.06 95 GLY A O 1
ATOM 732 N N . SER A 1 96 ? 5.360 0.109 29.773 1.00 92.56 96 SER A N 1
ATOM 733 C CA . SER A 1 96 ? 6.316 -0.487 28.828 1.00 92.56 96 SER A CA 1
ATOM 734 C C . SER A 1 96 ? 5.659 -1.349 27.749 1.00 92.56 96 SER A C 1
ATOM 736 O O . SER A 1 96 ? 6.080 -1.300 26.596 1.00 92.56 96 SER A O 1
ATOM 738 N N . LEU A 1 97 ? 4.609 -2.104 28.085 1.00 89.44 97 LEU A N 1
ATOM 739 C CA . LEU A 1 97 ? 3.913 -2.960 27.119 1.00 89.44 97 LEU A CA 1
ATOM 740 C C . LEU A 1 97 ? 3.217 -2.125 26.038 1.00 89.44 97 LEU A C 1
ATOM 742 O O . LEU A 1 97 ? 3.363 -2.412 24.852 1.00 89.44 97 LEU A O 1
ATOM 746 N N . LEU A 1 98 ? 2.551 -1.034 26.432 1.00 88.94 98 LEU A N 1
ATOM 747 C CA . LEU A 1 98 ? 1.952 -0.086 25.488 1.00 88.94 98 LEU A CA 1
ATOM 748 C C . LEU A 1 98 ? 3.015 0.549 24.577 1.00 88.94 98 LEU A C 1
ATOM 750 O O . LEU A 1 98 ? 2.793 0.705 23.375 1.00 88.94 98 LEU A O 1
ATOM 754 N N . ALA A 1 99 ? 4.185 0.879 25.134 1.00 90.31 99 ALA A N 1
ATOM 755 C CA . ALA A 1 99 ? 5.291 1.440 24.366 1.00 90.31 99 ALA A CA 1
ATOM 756 C C . ALA A 1 99 ? 5.789 0.476 23.276 1.00 90.31 99 ALA A C 1
ATOM 758 O O . ALA A 1 99 ? 6.062 0.924 22.165 1.00 90.31 99 ALA A O 1
ATOM 759 N N . ILE A 1 100 ? 5.847 -0.834 23.549 1.00 92.88 100 ILE A N 1
ATOM 760 C CA . ILE A 1 100 ? 6.233 -1.846 22.551 1.00 92.88 100 ILE A CA 1
ATOM 761 C C . ILE A 1 100 ? 5.224 -1.885 21.398 1.00 92.88 100 ILE A C 1
ATOM 763 O O . ILE A 1 100 ? 5.634 -1.852 20.242 1.00 92.88 100 ILE A O 1
ATOM 767 N N . PHE A 1 101 ? 3.917 -1.882 21.679 1.00 88.38 101 PHE A N 1
ATOM 768 C CA . PHE A 1 101 ? 2.901 -1.861 20.619 1.00 88.38 101 PHE A CA 1
ATOM 769 C C . PHE A 1 101 ? 2.989 -0.601 19.749 1.00 88.38 101 PHE A C 1
ATOM 771 O O . PHE A 1 101 ? 2.980 -0.686 18.519 1.00 88.38 101 PHE A O 1
ATOM 778 N N . LYS A 1 102 ? 3.144 0.576 20.369 1.00 88.00 102 LYS A N 1
ATOM 779 C CA . LYS A 1 102 ? 3.318 1.837 19.631 1.00 88.00 102 LYS A CA 1
ATOM 780 C C . LYS A 1 102 ? 4.622 1.853 18.825 1.00 88.00 102 LYS A C 1
ATOM 782 O O . LYS A 1 102 ? 4.623 2.349 17.699 1.00 88.00 102 LYS A O 1
ATOM 787 N N . LEU A 1 103 ? 5.701 1.272 19.354 1.00 92.31 103 LEU A N 1
ATOM 788 C CA . LEU A 1 103 ? 6.965 1.118 18.635 1.00 92.31 103 LEU A CA 1
ATOM 789 C C . LEU A 1 103 ? 6.808 0.204 17.415 1.00 92.31 103 LEU A C 1
ATOM 791 O O . LEU A 1 103 ? 7.282 0.557 16.340 1.00 92.31 103 LEU A O 1
ATOM 795 N N . THR A 1 104 ? 6.106 -0.923 17.541 1.00 91.06 104 THR A N 1
ATOM 796 C CA . THR A 1 104 ? 5.826 -1.822 16.410 1.00 91.06 104 THR A CA 1
ATOM 797 C C . THR A 1 104 ? 5.063 -1.101 15.299 1.00 91.06 104 THR A C 1
ATOM 799 O O . THR A 1 104 ? 5.451 -1.191 14.133 1.00 91.06 104 THR A O 1
ATOM 802 N N . ASN A 1 105 ? 4.046 -0.304 15.643 1.00 87.50 105 ASN A N 1
ATOM 803 C CA . ASN A 1 105 ? 3.315 0.500 14.658 1.00 87.50 105 ASN A CA 1
ATOM 804 C C . ASN A 1 105 ? 4.214 1.556 13.991 1.00 87.50 105 ASN A C 1
ATOM 806 O O . ASN A 1 105 ? 4.125 1.771 12.781 1.00 87.50 105 ASN A O 1
ATOM 810 N N . ALA A 1 106 ? 5.126 2.175 14.748 1.00 90.38 106 ALA A N 1
ATOM 811 C CA . ALA A 1 106 ? 6.103 3.117 14.202 1.00 90.38 106 ALA A CA 1
ATOM 812 C C . ALA A 1 106 ? 7.117 2.436 13.263 1.00 90.38 106 ALA A C 1
ATOM 814 O O . ALA A 1 106 ? 7.439 2.980 12.208 1.00 90.38 106 ALA A O 1
ATOM 815 N N . MET A 1 107 ? 7.579 1.229 13.596 1.00 93.56 107 MET A N 1
ATOM 816 C CA . MET A 1 107 ? 8.454 0.439 12.722 1.00 93.56 107 MET A CA 1
ATOM 817 C C . MET A 1 107 ? 7.737 0.071 11.421 1.00 93.56 107 MET A C 1
ATOM 819 O O . MET A 1 107 ? 8.301 0.227 10.339 1.00 93.56 107 MET A O 1
ATOM 823 N N . MET A 1 108 ? 6.467 -0.331 11.504 1.00 91.88 108 MET A N 1
ATOM 824 C CA . MET A 1 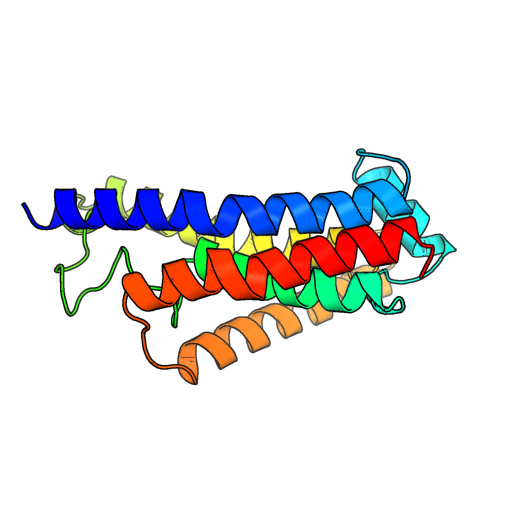108 ? 5.658 -0.670 10.333 1.00 91.88 108 MET A CA 1
ATOM 825 C C . MET A 1 108 ? 5.461 0.525 9.385 1.00 91.88 108 MET A C 1
ATOM 827 O O . MET A 1 108 ? 5.491 0.345 8.164 1.00 91.88 108 MET A O 1
ATOM 831 N N . LEU A 1 109 ? 5.347 1.744 9.927 1.00 90.94 109 LEU A N 1
ATOM 832 C CA . LEU A 1 109 ? 5.291 2.988 9.149 1.00 90.94 109 LEU A CA 1
ATOM 833 C C . LEU A 1 109 ? 6.555 3.232 8.324 1.00 90.94 109 LEU A C 1
ATOM 835 O O . LEU A 1 109 ? 6.465 3.829 7.257 1.00 90.94 109 LEU A O 1
ATOM 839 N N . ILE A 1 110 ? 7.713 2.758 8.778 1.00 91.50 110 ILE A N 1
ATOM 840 C CA . ILE A 1 110 ? 8.971 2.875 8.033 1.00 91.50 110 ILE A CA 1
ATOM 841 C C . ILE A 1 110 ? 9.104 1.716 7.038 1.00 91.50 110 ILE A C 1
ATOM 843 O O . ILE A 1 110 ? 9.443 1.921 5.870 1.00 91.50 110 ILE A O 1
ATOM 847 N N . THR A 1 111 ? 8.816 0.490 7.479 1.00 93.06 111 THR A N 1
ATOM 848 C CA . THR A 1 111 ? 9.040 -0.724 6.686 1.00 93.06 111 THR A CA 1
ATOM 849 C C . THR A 1 111 ? 8.130 -0.810 5.462 1.00 93.06 111 THR A C 1
ATOM 851 O O . THR A 1 111 ? 8.616 -1.149 4.383 1.00 93.06 111 THR A O 1
ATOM 854 N N . LEU A 1 112 ? 6.834 -0.499 5.578 1.00 93.50 112 LEU A N 1
ATOM 855 C CA . LEU A 1 112 ? 5.902 -0.679 4.458 1.00 93.50 112 LEU A CA 1
ATOM 856 C C . LEU A 1 112 ? 6.160 0.275 3.275 1.00 93.50 112 LEU A C 1
ATOM 858 O O . LEU A 1 112 ? 6.195 -0.213 2.143 1.00 93.50 112 LEU A O 1
ATOM 862 N N . PRO A 1 113 ? 6.400 1.589 3.470 1.00 92.75 113 PRO A N 1
ATOM 863 C CA . PRO A 1 113 ? 6.789 2.477 2.376 1.00 92.75 113 PRO A CA 1
ATOM 864 C C . PRO A 1 113 ? 8.103 2.066 1.716 1.00 92.75 113 PRO A C 1
ATOM 866 O O . PRO A 1 113 ? 8.210 2.119 0.493 1.00 92.75 113 PRO A O 1
ATOM 869 N N . LEU A 1 114 ? 9.094 1.619 2.496 1.00 92.00 114 LEU A N 1
ATOM 870 C CA . LEU A 1 114 ? 10.344 1.101 1.933 1.00 92.00 114 LEU A CA 1
ATOM 871 C C . LEU A 1 114 ? 10.096 -0.149 1.086 1.00 92.00 114 LEU A C 1
ATOM 873 O O . LEU A 1 114 ? 10.646 -0.252 -0.006 1.00 92.00 114 LEU A O 1
ATOM 877 N N . PHE A 1 115 ? 9.224 -1.050 1.540 1.00 92.88 115 PHE A N 1
ATOM 878 C CA . PHE A 1 115 ? 8.847 -2.246 0.789 1.00 92.88 115 PHE A CA 1
ATOM 879 C C . PHE A 1 115 ? 8.085 -1.912 -0.507 1.00 92.88 115 PHE A C 1
ATOM 881 O O . PHE A 1 115 ? 8.296 -2.538 -1.543 1.00 92.88 115 PHE A O 1
ATOM 888 N N . LEU A 1 116 ? 7.253 -0.868 -0.496 1.00 92.69 116 LEU A N 1
ATOM 889 C CA . LEU A 1 116 ? 6.615 -0.336 -1.705 1.00 92.69 116 LEU A CA 1
ATOM 890 C C . LEU A 1 116 ? 7.674 0.166 -2.700 1.00 92.69 116 LEU A C 1
ATOM 892 O O . LEU A 1 116 ? 7.621 -0.150 -3.892 1.00 92.69 116 LEU A O 1
ATOM 896 N N . ILE A 1 117 ? 8.661 0.924 -2.207 1.00 90.81 117 ILE A N 1
ATOM 897 C CA . ILE A 1 117 ? 9.726 1.481 -3.045 1.00 90.81 117 ILE A CA 1
ATOM 898 C C . ILE A 1 117 ? 10.552 0.370 -3.690 1.00 90.81 117 ILE A C 1
ATOM 900 O O . ILE A 1 117 ? 10.785 0.416 -4.901 1.00 90.81 117 ILE A O 1
ATOM 904 N N . THR A 1 118 ? 10.959 -0.626 -2.900 1.00 89.62 118 THR A N 1
ATOM 905 C CA . THR A 1 118 ? 11.785 -1.740 -3.377 1.00 89.62 118 THR A CA 1
ATOM 906 C C . THR A 1 118 ? 11.061 -2.586 -4.410 1.00 89.62 118 THR A C 1
ATOM 908 O O . THR A 1 118 ? 11.688 -3.018 -5.365 1.00 89.62 118 THR A O 1
ATOM 911 N N . LEU A 1 119 ? 9.756 -2.814 -4.251 1.00 88.94 119 LEU A N 1
ATOM 912 C CA . LEU A 1 119 ? 9.001 -3.655 -5.176 1.00 88.94 119 LEU A CA 1
ATOM 913 C C . LEU A 1 119 ? 8.598 -2.929 -6.461 1.00 88.94 119 LEU A C 1
ATOM 915 O O . LEU A 1 119 ? 8.591 -3.543 -7.526 1.00 88.94 119 LEU A O 1
ATOM 919 N N . PHE A 1 120 ? 8.278 -1.631 -6.398 1.00 86.88 120 PHE A N 1
ATOM 920 C CA . PHE A 1 120 ? 7.610 -0.960 -7.520 1.00 86.88 120 PHE A CA 1
ATOM 921 C C . PHE A 1 120 ? 8.281 0.310 -8.052 1.00 86.88 120 PHE A C 1
ATOM 923 O O . PHE A 1 120 ? 8.175 0.593 -9.249 1.00 86.88 120 PHE A O 1
ATOM 930 N N . LEU A 1 121 ? 8.972 1.084 -7.211 1.00 84.75 121 LEU A N 1
ATOM 931 C CA . LEU A 1 121 ? 9.477 2.419 -7.577 1.00 84.75 121 LEU A CA 1
ATOM 932 C C . LEU A 1 121 ? 10.949 2.398 -8.006 1.00 84.75 121 LEU A C 1
ATOM 934 O O . LEU A 1 121 ? 11.639 3.410 -7.881 1.00 84.75 121 LEU A O 1
ATOM 938 N N . GLY A 1 122 ? 11.442 1.288 -8.548 1.00 75.38 122 GLY A N 1
ATOM 939 C CA . GLY A 1 122 ? 12.789 1.240 -9.116 1.00 75.38 122 GLY A CA 1
ATOM 940 C C . GLY A 1 122 ? 13.898 0.972 -8.098 1.00 75.38 122 GLY A C 1
ATOM 941 O O . GLY A 1 122 ? 15.003 1.472 -8.280 1.00 75.38 122 GLY A O 1
ATOM 942 N N . GLY A 1 123 ? 13.595 0.236 -7.026 1.00 74.06 123 GLY A N 1
ATOM 943 C CA . GLY A 1 123 ? 14.594 -0.270 -6.093 1.00 74.06 123 GLY A CA 1
ATOM 944 C C . GLY A 1 123 ? 15.307 0.786 -5.242 1.00 74.06 123 GLY A C 1
ATOM 945 O O . GLY A 1 123 ? 14.950 1.968 -5.204 1.00 74.06 123 GLY A O 1
ATOM 946 N N . ILE A 1 124 ? 16.326 0.316 -4.521 1.00 77.81 124 ILE A N 1
ATOM 947 C CA . ILE A 1 124 ? 17.198 1.126 -3.670 1.00 77.81 124 ILE A CA 1
ATOM 948 C C . ILE A 1 124 ? 18.593 1.139 -4.300 1.00 77.81 124 ILE A C 1
ATOM 950 O O . ILE A 1 124 ? 19.254 0.105 -4.340 1.00 77.81 124 ILE A O 1
ATOM 954 N N . ASP A 1 125 ? 19.050 2.306 -4.759 1.00 76.75 125 ASP A N 1
ATOM 955 C CA . ASP A 1 125 ? 20.449 2.518 -5.146 1.00 76.75 125 ASP A CA 1
ATOM 956 C C . ASP A 1 125 ? 21.201 3.193 -3.993 1.00 76.75 125 ASP A C 1
ATOM 958 O O . ASP A 1 125 ? 21.021 4.386 -3.734 1.00 76.75 125 ASP A O 1
ATOM 962 N N . VAL A 1 126 ? 22.031 2.423 -3.285 1.00 75.62 126 VAL A N 1
ATOM 963 C CA . VAL A 1 126 ? 22.924 2.945 -2.234 1.00 75.62 126 VAL A CA 1
ATOM 964 C C . VAL A 1 126 ? 24.308 3.321 -2.759 1.00 75.62 126 VAL A C 1
ATOM 966 O O . VAL A 1 126 ? 25.071 3.964 -2.042 1.00 75.62 126 VAL A O 1
ATOM 969 N N . SER A 1 127 ? 24.656 2.933 -3.988 1.00 77.12 127 SER A N 1
ATOM 970 C CA . SER A 1 127 ? 25.998 3.147 -4.538 1.00 77.12 127 SER A CA 1
ATOM 971 C C . SER A 1 127 ? 26.221 4.599 -4.958 1.00 77.12 127 SER A C 1
ATOM 973 O O . SER A 1 127 ? 27.352 5.082 -4.945 1.00 77.12 127 SER A O 1
ATOM 975 N N . SER A 1 128 ? 25.145 5.318 -5.284 1.00 82.38 128 SER A N 1
ATOM 976 C CA . SER A 1 128 ? 25.196 6.716 -5.710 1.00 82.38 128 SER A CA 1
ATOM 977 C C . SER A 1 128 ? 24.587 7.656 -4.669 1.00 82.38 128 SER A C 1
ATOM 979 O O . SER A 1 128 ? 23.470 7.438 -4.203 1.00 82.38 128 SER A O 1
ATOM 981 N N . VAL A 1 129 ? 25.231 8.803 -4.408 1.00 82.69 129 VAL A N 1
ATOM 982 C CA . VAL A 1 129 ? 24.649 9.891 -3.583 1.00 82.69 129 VAL A CA 1
ATOM 983 C C . VAL A 1 129 ? 23.292 10.345 -4.143 1.00 82.69 129 VAL A C 1
ATOM 985 O O . VAL A 1 129 ? 22.354 10.614 -3.395 1.00 82.69 129 VAL A O 1
ATOM 988 N N . LYS A 1 130 ? 23.155 10.355 -5.477 1.00 83.88 130 LYS A N 1
ATOM 989 C CA . LYS A 1 130 ? 21.886 10.623 -6.171 1.00 83.88 130 LYS A CA 1
ATOM 990 C C . LYS A 1 130 ? 20.817 9.563 -5.873 1.00 83.88 130 LYS A C 1
ATOM 992 O O . LYS A 1 130 ? 19.646 9.913 -5.757 1.00 83.88 130 LYS A O 1
ATOM 997 N N . GLY A 1 131 ? 21.216 8.299 -5.733 1.00 83.31 131 GLY A N 1
ATOM 998 C CA . GLY A 1 131 ? 20.333 7.180 -5.406 1.00 83.31 131 GLY A CA 1
ATOM 999 C C . GLY A 1 131 ? 19.763 7.298 -3.995 1.00 83.31 131 GLY A C 1
ATOM 1000 O O . GLY A 1 131 ? 18.545 7.247 -3.819 1.00 83.31 131 GLY A O 1
ATOM 1001 N N . ILE A 1 132 ? 20.620 7.604 -3.016 1.00 85.25 132 ILE A N 1
ATOM 1002 C CA . ILE A 1 132 ? 20.207 7.866 -1.628 1.00 85.25 132 ILE A CA 1
ATOM 1003 C C . ILE A 1 132 ? 19.259 9.068 -1.567 1.00 85.25 132 ILE A C 1
ATOM 1005 O O . ILE A 1 132 ? 18.198 8.988 -0.950 1.00 85.25 132 ILE A O 1
ATOM 1009 N N . PHE A 1 133 ? 19.595 10.168 -2.248 1.00 87.69 133 PHE A N 1
ATOM 1010 C CA . PHE A 1 133 ? 18.722 11.341 -2.301 1.00 87.69 133 PHE A CA 1
ATOM 1011 C C . PHE A 1 133 ? 17.352 11.003 -2.905 1.00 87.69 133 PHE A C 1
ATOM 1013 O O . PHE A 1 133 ? 16.317 11.356 -2.342 1.00 87.69 133 PHE A O 1
ATOM 1020 N N . MET A 1 134 ? 17.322 10.258 -4.013 1.00 86.75 134 MET A N 1
ATOM 1021 C CA . MET A 1 134 ? 16.073 9.845 -4.650 1.00 86.75 134 MET A CA 1
ATOM 1022 C C . MET A 1 134 ? 15.255 8.887 -3.772 1.00 86.75 134 MET A C 1
ATOM 1024 O O . MET A 1 134 ? 14.028 8.974 -3.775 1.00 86.75 134 MET A O 1
ATOM 1028 N N . LEU A 1 135 ? 15.896 8.012 -2.993 1.00 89.94 135 LEU A N 1
ATOM 1029 C CA . LEU A 1 135 ? 15.214 7.167 -2.013 1.00 89.94 135 LEU A CA 1
ATOM 1030 C C . LEU A 1 135 ? 14.525 8.003 -0.937 1.00 89.94 135 LEU A C 1
ATOM 1032 O O . LEU A 1 135 ? 13.344 7.786 -0.668 1.00 89.94 135 LEU A O 1
ATOM 1036 N N . VAL A 1 136 ? 15.236 8.975 -0.359 1.00 90.75 136 VAL A N 1
ATOM 1037 C CA . VAL A 1 136 ? 14.674 9.865 0.668 1.00 90.75 136 VAL A CA 1
ATOM 1038 C C . VAL A 1 136 ? 13.491 10.644 0.100 1.00 90.75 136 VAL A C 1
ATOM 1040 O O . VAL A 1 136 ? 12.440 10.708 0.732 1.00 90.75 136 VAL A O 1
ATOM 1043 N N . VAL A 1 137 ? 13.613 11.166 -1.123 1.00 91.50 137 VAL A N 1
ATOM 1044 C CA . VAL A 1 137 ? 12.516 11.873 -1.799 1.00 91.50 137 VAL A CA 1
ATOM 1045 C C . VAL A 1 137 ? 11.315 10.950 -2.033 1.00 91.50 137 VAL A C 1
ATOM 1047 O O . VAL A 1 137 ? 10.198 11.322 -1.681 1.00 91.50 137 VAL A O 1
ATOM 1050 N N . LYS A 1 138 ? 11.513 9.733 -2.562 1.00 91.00 138 LYS A N 1
ATOM 1051 C CA . LYS A 1 138 ? 10.427 8.750 -2.763 1.00 91.00 138 LYS A CA 1
ATOM 1052 C C . LYS A 1 138 ? 9.732 8.405 -1.446 1.00 91.00 138 LYS A C 1
ATOM 1054 O O . LYS A 1 138 ? 8.505 8.385 -1.388 1.00 91.00 138 LYS A O 1
ATOM 1059 N N . TYR A 1 139 ? 10.509 8.176 -0.390 1.00 92.31 139 TYR A N 1
ATOM 1060 C CA . TYR A 1 139 ? 9.993 7.879 0.943 1.00 92.31 139 TYR A CA 1
ATOM 1061 C C . TYR A 1 139 ? 9.159 9.038 1.502 1.00 92.31 139 TYR A C 1
ATOM 1063 O O . TYR A 1 139 ? 8.033 8.821 1.948 1.00 92.31 139 TYR A O 1
ATOM 1071 N N . LEU A 1 140 ? 9.657 10.275 1.403 1.00 93.31 140 LEU A N 1
ATOM 1072 C CA . LEU A 1 140 ? 8.919 11.467 1.825 1.00 93.31 140 LEU A CA 1
ATOM 1073 C C . LEU A 1 140 ? 7.630 11.667 1.022 1.00 93.31 140 LEU A C 1
ATOM 1075 O O . LEU A 1 140 ? 6.613 12.026 1.607 1.00 93.31 140 LEU A O 1
ATOM 1079 N N . ILE A 1 141 ? 7.636 11.398 -0.287 1.00 93.56 141 ILE A N 1
ATOM 1080 C CA . ILE A 1 141 ? 6.427 11.476 -1.122 1.00 93.56 141 ILE A CA 1
ATOM 1081 C C . ILE A 1 141 ? 5.377 10.465 -0.651 1.00 93.56 141 ILE A C 1
ATOM 1083 O O . ILE A 1 141 ? 4.212 10.830 -0.494 1.00 93.56 141 ILE A O 1
ATOM 1087 N N . ILE A 1 142 ? 5.768 9.213 -0.388 1.00 92.31 142 ILE A N 1
ATOM 1088 C CA . ILE A 1 142 ? 4.831 8.191 0.105 1.00 92.31 142 ILE A CA 1
ATOM 1089 C C . ILE A 1 142 ? 4.300 8.574 1.486 1.00 92.31 142 ILE A C 1
ATOM 1091 O O . ILE A 1 142 ? 3.095 8.486 1.708 1.00 92.31 142 ILE A O 1
ATOM 1095 N N . LEU A 1 143 ? 5.156 9.046 2.397 1.00 92.19 143 LEU A N 1
ATOM 1096 C CA . LEU A 1 143 ? 4.708 9.523 3.707 1.00 92.19 143 LEU A CA 1
ATOM 1097 C C . LEU A 1 143 ? 3.731 10.692 3.592 1.00 92.19 143 LEU A C 1
ATOM 1099 O O . LEU A 1 143 ? 2.696 10.682 4.253 1.00 92.19 143 LEU A O 1
ATOM 1103 N N . MET A 1 144 ? 4.023 11.670 2.735 1.00 92.19 144 MET A N 1
ATOM 1104 C CA . MET A 1 144 ? 3.117 12.790 2.484 1.00 92.19 144 MET A CA 1
ATOM 1105 C C . MET A 1 144 ? 1.773 12.304 1.939 1.00 92.19 144 MET A C 1
ATOM 1107 O O . MET A 1 144 ? 0.737 12.771 2.403 1.00 92.19 144 MET A O 1
ATOM 1111 N N . LEU A 1 145 ? 1.762 11.325 1.028 1.00 91.62 145 LEU A N 1
ATOM 1112 C CA . LEU A 1 145 ? 0.524 10.710 0.538 1.00 91.62 145 LEU A CA 1
ATOM 1113 C C . LEU A 1 145 ? -0.248 9.992 1.651 1.00 91.62 145 LEU A C 1
ATOM 1115 O O . LEU A 1 145 ? -1.464 10.145 1.738 1.00 91.62 145 LEU A O 1
ATOM 1119 N N . VAL A 1 146 ? 0.432 9.243 2.523 1.00 90.56 146 VAL A N 1
ATOM 1120 C CA . VAL A 1 146 ? -0.201 8.573 3.672 1.00 90.56 146 VAL A CA 1
ATOM 1121 C C . VAL A 1 146 ? -0.836 9.590 4.614 1.00 90.56 146 VAL A C 1
ATOM 1123 O O . VAL A 1 146 ? -1.987 9.421 5.011 1.00 90.56 146 VAL A O 1
ATOM 1126 N N . ILE A 1 147 ? -0.109 10.658 4.949 1.00 89.94 147 ILE A N 1
ATOM 1127 C CA . ILE A 1 147 ? -0.599 11.723 5.830 1.00 89.94 147 ILE A CA 1
ATOM 1128 C C . ILE A 1 147 ? -1.787 12.441 5.187 1.00 89.94 147 ILE A C 1
ATOM 1130 O O . ILE A 1 147 ? -2.791 12.671 5.855 1.00 89.94 147 ILE A O 1
ATOM 1134 N N . LEU A 1 148 ? -1.713 12.739 3.888 1.00 90.62 148 LEU A N 1
ATOM 1135 C CA . LEU A 1 148 ? -2.803 13.379 3.159 1.00 90.62 148 LEU A CA 1
ATOM 1136 C C . LEU A 1 148 ? -4.062 12.510 3.188 1.00 90.62 148 LEU A C 1
ATOM 1138 O O . LEU A 1 148 ? -5.123 12.990 3.574 1.00 90.62 148 LEU A O 1
ATOM 1142 N N . VAL A 1 149 ? -3.950 11.216 2.879 1.00 88.94 149 VAL A N 1
ATOM 1143 C CA . VAL A 1 149 ? -5.101 10.302 2.931 1.00 88.94 149 VAL A CA 1
ATOM 1144 C C . VAL A 1 149 ? -5.673 10.207 4.343 1.00 88.94 149 VAL A C 1
ATOM 1146 O O . VAL A 1 149 ? -6.894 10.313 4.492 1.00 88.94 149 VAL A O 1
ATOM 1149 N N . LYS A 1 150 ? -4.804 10.096 5.357 1.00 86.38 150 LYS A N 1
ATOM 1150 C CA . LYS A 1 150 ? -5.182 10.070 6.776 1.00 86.38 150 LYS A CA 1
ATOM 1151 C C . LYS A 1 150 ? -5.955 11.323 7.195 1.00 86.38 150 LYS A C 1
ATOM 1153 O O . LYS A 1 150 ? -6.881 11.218 7.991 1.00 86.38 150 LYS A O 1
ATOM 1158 N N . SER A 1 151 ? -5.578 12.496 6.689 1.00 85.94 151 SER A N 1
ATOM 1159 C CA . SER A 1 151 ? -6.220 13.769 7.039 1.00 85.94 151 SER A CA 1
ATOM 1160 C C . SER A 1 151 ? -7.460 14.089 6.201 1.00 85.94 151 SER A C 1
ATOM 1162 O O . SER A 1 151 ? -8.320 14.830 6.668 1.00 85.94 151 SER A O 1
ATOM 1164 N N . THR A 1 152 ? -7.567 13.576 4.972 1.00 87.44 152 THR A N 1
ATOM 1165 C CA . THR A 1 152 ? -8.670 13.911 4.053 1.00 87.44 152 THR A CA 1
ATOM 1166 C C . THR A 1 152 ? -9.883 12.989 4.194 1.00 87.44 152 THR A C 1
ATOM 1168 O O . THR A 1 152 ? -11.003 13.436 3.953 1.00 87.44 152 THR A O 1
ATOM 1171 N N . HIS A 1 153 ? -9.699 11.718 4.567 1.00 85.06 153 HIS A N 1
ATOM 1172 C CA . HIS A 1 153 ? -10.791 10.740 4.528 1.00 85.06 153 HIS A CA 1
ATOM 1173 C C . HIS A 1 153 ? -11.437 10.501 5.896 1.00 85.06 153 HIS A C 1
ATOM 1175 O O . HIS A 1 153 ? -10.729 10.293 6.885 1.00 85.06 153 HIS A O 1
ATOM 1181 N N . PRO A 1 154 ? -12.782 10.451 5.961 1.00 84.19 154 PRO A N 1
ATOM 1182 C CA . PRO A 1 154 ? -13.478 10.035 7.164 1.00 84.19 154 PRO A CA 1
ATOM 1183 C C . PRO A 1 154 ? -13.313 8.531 7.392 1.00 84.19 154 PRO A C 1
ATOM 1185 O O . PRO A 1 154 ? -13.015 7.749 6.488 1.00 84.19 154 PRO A O 1
ATOM 1188 N N . ARG A 1 155 ? -13.546 8.127 8.635 1.00 82.69 155 ARG A N 1
ATOM 1189 C CA . ARG A 1 155 ? -13.459 6.741 9.079 1.00 82.69 155 ARG A CA 1
ATOM 1190 C C . ARG A 1 155 ? -14.538 5.869 8.429 1.00 82.69 155 ARG A C 1
ATOM 1192 O O . ARG A 1 155 ? -15.705 6.256 8.388 1.00 82.69 155 ARG A O 1
ATOM 1199 N N . LEU A 1 156 ? -14.155 4.680 7.961 1.00 83.81 156 LEU A N 1
ATOM 1200 C CA . LEU A 1 156 ? -15.077 3.708 7.372 1.00 83.81 156 LEU A CA 1
ATOM 1201 C C . LEU A 1 156 ? -15.568 2.693 8.403 1.00 83.81 156 LEU A C 1
ATOM 1203 O O . LEU A 1 156 ? -14.828 2.247 9.282 1.00 83.81 156 LEU A O 1
ATOM 1207 N N . ARG A 1 157 ? -16.825 2.271 8.242 1.00 84.62 157 ARG A N 1
ATOM 1208 C CA . ARG A 1 157 ? -17.388 1.160 9.012 1.00 84.62 157 ARG A CA 1
ATOM 1209 C C . ARG A 1 157 ? -16.810 -0.168 8.522 1.00 84.62 157 ARG A C 1
ATOM 1211 O O . ARG A 1 157 ? -16.547 -0.350 7.337 1.00 84.62 157 ARG A O 1
ATOM 1218 N N . ILE A 1 158 ? -16.708 -1.132 9.429 1.00 82.62 158 ILE A N 1
ATOM 1219 C CA . ILE A 1 158 ? -16.132 -2.468 9.191 1.00 82.62 158 ILE A CA 1
ATOM 1220 C C . ILE A 1 158 ? -16.768 -3.177 8.004 1.00 82.62 158 ILE A C 1
ATOM 1222 O O . ILE A 1 158 ? -16.065 -3.639 7.114 1.00 82.62 158 ILE A O 1
ATOM 1226 N N . ASP A 1 159 ? -18.099 -3.192 7.943 1.00 83.88 159 ASP A N 1
ATOM 1227 C CA . ASP A 1 159 ? -18.830 -3.852 6.858 1.00 83.88 159 ASP A CA 1
ATOM 1228 C C . ASP A 1 159 ? -18.488 -3.249 5.484 1.00 83.88 159 ASP A C 1
ATOM 1230 O O . ASP A 1 159 ? -18.456 -3.954 4.476 1.00 83.88 159 ASP A O 1
ATOM 1234 N N . GLN A 1 160 ? -18.219 -1.940 5.435 1.00 85.75 160 GLN A N 1
ATOM 1235 C CA . GLN A 1 160 ? -17.832 -1.233 4.214 1.00 85.75 160 GLN A CA 1
ATOM 1236 C C . GLN A 1 160 ? -16.371 -1.513 3.862 1.00 85.75 160 GLN A C 1
ATOM 1238 O O . GLN A 1 160 ? -16.075 -1.791 2.703 1.00 85.75 160 GLN A O 1
ATOM 1243 N N . ALA A 1 161 ? -15.477 -1.501 4.854 1.00 86.25 161 ALA A N 1
ATOM 1244 C CA . ALA A 1 161 ? -14.065 -1.809 4.659 1.00 86.25 161 ALA A CA 1
ATOM 1245 C C . ALA A 1 161 ? -13.863 -3.250 4.160 1.00 86.25 161 ALA A C 1
ATOM 1247 O O . ALA A 1 161 ? -13.143 -3.464 3.187 1.00 86.25 161 ALA A O 1
ATOM 1248 N N . LEU A 1 162 ? -14.567 -4.229 4.736 1.00 87.19 162 LEU A N 1
ATOM 1249 C CA . LEU A 1 162 ? -14.496 -5.626 4.295 1.00 87.19 162 LEU A CA 1
ATOM 1250 C C . LEU A 1 162 ? -15.006 -5.805 2.866 1.00 87.19 162 LEU A C 1
ATOM 1252 O O . LEU A 1 162 ? -14.334 -6.437 2.052 1.00 87.19 162 LEU A O 1
ATOM 1256 N N . LYS A 1 163 ? -16.156 -5.206 2.528 1.00 87.75 163 LYS A N 1
ATOM 1257 C CA . LYS A 1 163 ? -16.680 -5.228 1.153 1.00 87.75 163 LYS A CA 1
ATOM 1258 C C . LYS A 1 163 ? -15.736 -4.543 0.168 1.00 87.75 163 LYS A C 1
ATOM 1260 O O . LYS A 1 163 ? -15.629 -4.994 -0.966 1.00 87.75 163 LYS A O 1
ATOM 1265 N N . PHE A 1 164 ? -15.047 -3.487 0.594 1.00 89.62 164 PHE A N 1
ATOM 1266 C CA . PHE A 1 164 ? -14.067 -2.778 -0.221 1.00 89.62 164 PHE A CA 1
ATOM 1267 C C . PHE A 1 164 ? -12.819 -3.633 -0.497 1.00 89.62 164 PHE A C 1
ATOM 1269 O O . PHE A 1 164 ? -12.400 -3.747 -1.648 1.00 89.62 164 PHE A O 1
ATOM 1276 N N . PHE A 1 165 ? -12.262 -4.302 0.516 1.00 88.75 165 PHE A N 1
ATOM 1277 C CA . PHE A 1 165 ? -11.097 -5.168 0.314 1.00 88.75 165 PHE A CA 1
ATOM 1278 C C . PHE A 1 165 ? -11.431 -6.426 -0.491 1.00 88.75 165 PHE A C 1
ATOM 1280 O O . PHE A 1 165 ? -10.752 -6.724 -1.476 1.00 88.75 165 PHE A O 1
ATOM 1287 N N . LEU A 1 166 ? -12.508 -7.127 -0.133 1.00 87.06 166 LEU A N 1
ATOM 1288 C CA . LEU A 1 166 ? -12.905 -8.373 -0.797 1.00 87.06 166 LEU A CA 1
ATOM 1289 C C . LEU A 1 166 ? -13.490 -8.159 -2.199 1.00 87.06 166 LEU A C 1
ATOM 1291 O O . LEU A 1 166 ? -13.385 -9.044 -3.040 1.00 87.06 166 LEU A O 1
ATOM 1295 N N . GLY A 1 167 ? -14.108 -7.008 -2.460 1.00 89.62 167 GLY A N 1
ATOM 1296 C CA . GLY A 1 167 ? -14.691 -6.689 -3.761 1.00 89.62 167 GLY A CA 1
ATOM 1297 C C . GLY A 1 167 ? -13.692 -5.987 -4.685 1.00 89.62 167 GLY A C 1
ATOM 1298 O O . GLY A 1 167 ? -12.918 -6.649 -5.379 1.00 89.62 167 GLY A O 1
ATOM 1299 N N . PRO A 1 168 ? -13.706 -4.643 -4.737 1.00 89.50 168 PRO A N 1
ATOM 1300 C CA . PRO A 1 168 ? -12.956 -3.885 -5.731 1.00 89.50 168 PRO A CA 1
ATOM 1301 C C . PRO A 1 168 ? -11.439 -4.046 -5.605 1.00 89.50 168 PRO A C 1
ATOM 1303 O O . PRO A 1 168 ? -10.773 -4.196 -6.624 1.00 89.50 168 PRO A O 1
ATOM 1306 N N . VAL A 1 169 ? -10.873 -4.052 -4.393 1.00 90.25 169 VAL A N 1
ATOM 1307 C CA . VAL A 1 169 ? -9.409 -4.104 -4.219 1.00 90.25 169 VAL A CA 1
ATOM 1308 C C . VAL A 1 169 ? -8.849 -5.462 -4.644 1.00 90.25 169 VAL A C 1
ATOM 1310 O O . VAL A 1 169 ? -7.874 -5.519 -5.392 1.00 90.25 169 VAL A O 1
ATOM 1313 N N . THR A 1 170 ? -9.497 -6.555 -4.237 1.00 89.81 170 THR A N 1
ATOM 1314 C CA . THR A 1 170 ? -9.124 -7.905 -4.686 1.00 89.81 170 THR A CA 1
ATOM 1315 C C . THR A 1 170 ? -9.334 -8.073 -6.191 1.00 89.81 170 THR A C 1
ATOM 1317 O O . THR A 1 170 ? -8.463 -8.614 -6.868 1.00 89.81 170 THR A O 1
ATOM 1320 N N . GLY A 1 171 ? -10.431 -7.550 -6.749 1.00 90.19 171 GLY A N 1
ATOM 1321 C CA . GLY A 1 171 ? -10.659 -7.558 -8.197 1.00 90.19 171 GLY A CA 1
ATOM 1322 C C . GLY A 1 171 ? -9.553 -6.837 -8.975 1.00 90.19 171 GLY A C 1
ATOM 1323 O O . GLY A 1 171 ? -9.024 -7.381 -9.942 1.00 90.19 171 GLY A O 1
ATOM 1324 N N . LEU A 1 172 ? -9.137 -5.654 -8.515 1.00 90.06 172 LEU A N 1
ATOM 1325 C CA . LEU A 1 172 ? -8.017 -4.909 -9.101 1.00 90.06 172 LEU A CA 1
ATOM 1326 C C . LEU A 1 172 ? -6.687 -5.665 -8.981 1.00 90.06 172 LEU A C 1
ATOM 1328 O O . LEU A 1 172 ? -5.900 -5.655 -9.926 1.00 90.06 172 LEU A O 1
ATOM 1332 N N . ALA A 1 173 ? -6.450 -6.355 -7.862 1.00 89.50 173 ALA A N 1
ATOM 1333 C CA . ALA A 1 173 ? -5.263 -7.190 -7.673 1.00 89.50 173 ALA A CA 1
ATOM 1334 C C . ALA A 1 173 ? -5.225 -8.381 -8.647 1.00 89.50 173 ALA A C 1
ATOM 1336 O O . ALA A 1 173 ? -4.174 -8.736 -9.170 1.00 89.50 173 ALA A O 1
ATOM 1337 N N . ILE A 1 174 ? -6.374 -8.994 -8.933 1.00 90.56 174 ILE A N 1
ATOM 1338 C CA . ILE A 1 174 ? -6.462 -10.074 -9.924 1.00 90.56 174 ILE A CA 1
ATOM 1339 C C . ILE A 1 174 ? -6.204 -9.523 -11.330 1.00 90.56 174 ILE A C 1
ATOM 1341 O O . ILE A 1 174 ? -5.462 -10.127 -12.104 1.00 90.56 174 ILE A O 1
ATOM 1345 N N . ILE A 1 175 ? -6.768 -8.356 -11.657 1.00 89.62 175 ILE A N 1
ATOM 1346 C CA . ILE A 1 175 ? -6.544 -7.700 -12.952 1.00 89.62 175 ILE A CA 1
ATOM 1347 C C . ILE A 1 175 ? -5.057 -7.396 -13.156 1.00 89.62 175 ILE A C 1
ATOM 1349 O O . ILE A 1 175 ? -4.537 -7.660 -14.238 1.00 89.62 175 ILE A O 1
ATOM 1353 N N . SER A 1 176 ? -4.347 -6.896 -12.141 1.00 86.31 176 SER A N 1
ATOM 1354 C CA . SER A 1 176 ? -2.911 -6.624 -12.270 1.00 86.31 176 SER A CA 1
ATOM 1355 C C . SER A 1 176 ? -2.091 -7.898 -12.499 1.00 86.31 176 SER A C 1
ATOM 1357 O O . SER A 1 176 ? -1.169 -7.885 -13.318 1.00 86.31 176 SER A O 1
ATOM 1359 N N . VAL A 1 177 ? -2.457 -9.018 -11.866 1.00 87.62 177 VAL A N 1
ATOM 1360 C CA . VAL A 1 177 ? -1.841 -10.330 -12.135 1.00 87.62 177 VAL A CA 1
ATOM 1361 C C . VAL A 1 177 ? -2.104 -10.771 -13.572 1.00 87.62 177 VAL A C 1
ATOM 1363 O O . VAL A 1 177 ? -1.161 -11.128 -14.276 1.00 87.62 177 VAL A O 1
ATOM 1366 N N . ILE A 1 178 ? -3.350 -10.691 -14.043 1.00 88.38 178 ILE A N 1
ATOM 1367 C CA . ILE A 1 178 ? -3.712 -11.071 -15.416 1.00 88.38 178 ILE A CA 1
ATOM 1368 C C . ILE A 1 178 ? -2.951 -10.218 -16.437 1.00 88.38 178 ILE A C 1
ATOM 1370 O O . ILE A 1 178 ? -2.365 -10.765 -17.368 1.00 88.38 178 ILE A O 1
ATOM 1374 N N . LEU A 1 179 ? -2.902 -8.896 -16.247 1.00 84.75 179 LEU A N 1
ATOM 1375 C CA . LEU A 1 179 ? -2.157 -7.986 -17.123 1.00 84.75 179 LEU A CA 1
ATOM 1376 C C . LEU A 1 179 ? -0.665 -8.333 -17.165 1.00 84.75 179 LEU A C 1
ATOM 1378 O O . LEU A 1 179 ? -0.072 -8.355 -18.241 1.00 84.75 179 LEU A O 1
ATOM 1382 N N . THR A 1 180 ? -0.088 -8.685 -16.014 1.00 84.81 180 THR A N 1
ATOM 1383 C CA . THR A 1 180 ? 1.314 -9.115 -15.939 1.00 84.81 180 THR A CA 1
ATOM 1384 C C . THR A 1 180 ? 1.548 -10.399 -16.737 1.00 84.81 180 THR A C 1
ATOM 1386 O O . THR A 1 180 ? 2.529 -10.496 -17.471 1.00 84.81 180 THR A O 1
ATOM 1389 N N . VAL A 1 181 ? 0.647 -11.382 -16.628 1.00 83.69 181 VAL A N 1
ATOM 1390 C CA . VAL A 1 181 ? 0.736 -12.648 -17.378 1.00 83.69 181 VAL A CA 1
ATOM 1391 C C . VAL A 1 181 ? 0.593 -12.417 -18.885 1.00 83.69 181 VAL A C 1
ATOM 1393 O O . VAL A 1 181 ? 1.273 -13.073 -19.671 1.00 83.69 181 VAL A O 1
ATOM 1396 N N . LEU A 1 182 ? -0.238 -11.455 -19.292 1.00 81.31 182 LEU A N 1
ATOM 1397 C CA . LEU A 1 182 ? -0.396 -11.040 -20.690 1.00 81.31 182 LEU A CA 1
ATOM 1398 C C . LEU A 1 182 ? 0.793 -10.220 -21.225 1.00 81.31 182 LEU A C 1
ATOM 1400 O O . LEU A 1 182 ? 0.832 -9.917 -22.416 1.00 81.31 182 LEU A O 1
ATOM 1404 N N . GLY A 1 183 ? 1.772 -9.894 -20.376 1.00 67.44 183 GLY A N 1
ATOM 1405 C CA . GLY A 1 183 ? 3.009 -9.221 -20.767 1.00 67.44 183 GLY A CA 1
ATOM 1406 C C . GLY A 1 183 ? 2.909 -7.697 -20.881 1.00 67.44 183 GLY A C 1
ATOM 1407 O O . GLY A 1 183 ? 3.798 -7.096 -21.484 1.00 67.44 183 GLY A O 1
ATOM 1408 N N . VAL A 1 184 ? 1.866 -7.076 -20.310 1.00 55.16 184 VAL A N 1
ATOM 1409 C CA . VAL A 1 184 ? 1.626 -5.615 -20.347 1.00 55.16 184 VAL A CA 1
ATOM 1410 C C . VAL A 1 184 ? 1.967 -4.931 -19.024 1.00 55.16 184 VAL A C 1
ATOM 1412 O O . VAL A 1 184 ? 1.676 -5.472 -17.934 1.00 55.16 184 VAL A O 1
#

Foldseek 3Di:
DLQVVLVVLLVLLCVLLVLLLVLLLVLLCLQLVDPDLVSSLVCCQVVNFQCVDPLLVLSLVLLLVSLLCVLCFPQNVRNLPCPPRNGHNLVVDDDPVNVVVVVVSVVSLQPSLLVSCSRGVNHQDPPDPVRVVVSVVSSVVSVVVSVCRRVPHHYDDSVVSSCC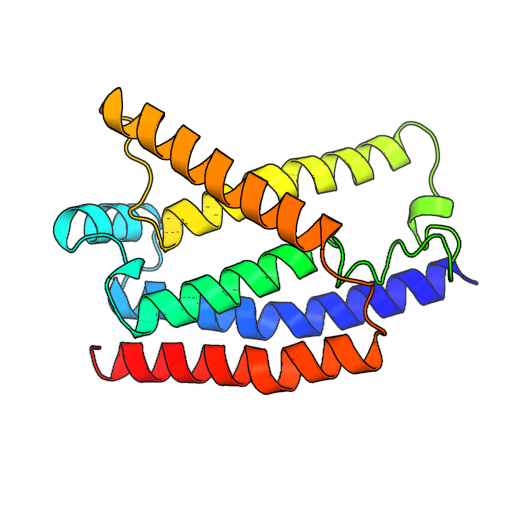SNP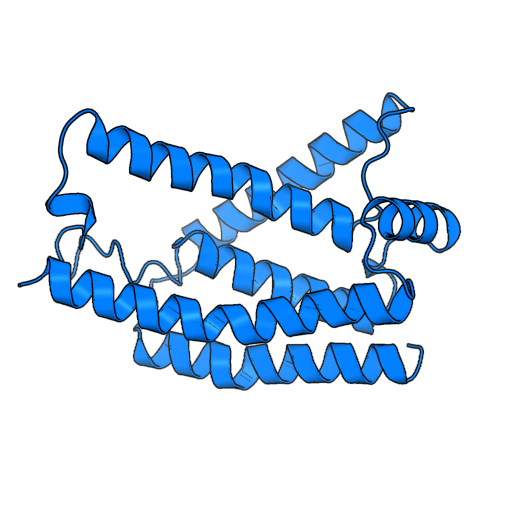PSSVSSVVSNVSSVVVD

Organism: NCBI:txid412755

Solvent-accessible surface area (backbone atoms only — not comparable to full-atom values): 9434 Å² total; per-residue (Å²): 114,48,32,62,53,17,47,54,50,38,54,53,48,53,62,40,38,47,57,34,42,53,40,30,52,46,32,49,30,66,72,58,72,44,86,50,67,68,54,44,26,54,47,18,68,75,76,39,38,42,52,81,31,73,17,32,43,47,25,50,52,47,44,52,57,36,48,41,46,74,68,44,34,43,36,48,38,63,34,44,33,57,94,82,38,59,30,10,54,58,62,81,43,61,72,69,63,38,48,51,55,54,47,53,56,53,50,48,64,54,51,52,55,52,52,48,33,42,68,33,64,39,27,84,44,78,89,40,74,68,32,46,53,50,48,53,52,54,49,50,52,52,50,51,51,51,52,48,46,38,74,71,42,71,76,54,54,67,75,56,50,47,51,42,31,65,41,63,42,29,51,46,20,51,49,16,35,51,34,38,75,73,71,65

Sequence (184 aa):
PFSSVGASREMTMVLAYELPFILVIFTTIIKTRSIILGDIITYQFQNGAMLWSASGIVAVIVFFICMLAKLCYLPFDIPEAESEIIGGTLAEYSGSLLAIFKLTNAMMLITLPLFLITLFLGGIDVSSVKGIFMLVVKYLIILMLVILVKSTHPRLRIDQALKFFLGPVTGLAIISVILTVLGV

Radius of gyration: 17.71 Å; Cα contacts (8 Å, |Δi|>4): 234; chains: 1; bounding box: 45×28×51 Å

Mean predicted aligned error: 5.84 Å

Nearest PDB structures (foldseek):
  7z80-assembly1_H  TM=9.315E-01  e=8.802E-08  Escherichia coli BL21(DE3)
  7zci-assembly1_H  TM=9.088E-01  e=1.228E-07  Escherichia coli
  7p61-assembly1_H  TM=9.060E-01  e=1.385E-06  Escherichia coli BL21(DE3)
  7p62-assembly1_H  TM=9.074E-01  e=1.597E-06  Escherichia coli BL21(DE3)
  7z7t-assembly1_H  TM=9.320E-01  e=4.130E-06  Escherichia coli str. K-12 substr. MC4100

pLDDT: mean 85.59, std 7.33, range [55.16, 93.88]

Secondary structure (DSSP, 8-state):
-HHHHHHHHHHHHHHHHHHHHHHHHHHHHHHHT---HHHHHHHHHHH--GGGSHHHHHHHHHHHHHHHHHTT-TTS--SS-HHHHTTTTGGG--THHHHHHHHHHHHHHHHHHHHHHHHHSS----SSHHHHHHHHHHHHHHHHHHHHHHHHSPPPPHHHHHHHIIIIIHHHHHHHHHHHHTT-